Protein AF-0000000079817538 (afdb_homodimer)

Sequence (262 aa):
MPRSLVIDDSRAMRSLLSRLLTGLGFDTTGAEHGRAGLDVLESDGPFDVALVDWNMPVMDGLTFIRTVRSDRRWDRVKLLVVTSEASPRNVYEAMKAGADEYAIKPVTADAVASKMSLMGVPLPAVSGADAMPRSLVIDDSRAMRSLLSRLLTGLGFDTTGAEHGRAGLDVLESDGPFDVALVDWNMPVMDGLTFIRTVRSDRRWDRVKLLVVTSEASPRNVYEAMKAGADEYAIKPVTADAVASKMSLMGVPLPAVSGADA

InterPro domains:
  IPR001789 Signal transduction response regulator, receiver domain [PF00072] (5-113)
  IPR001789 Signal transduction response regulator, receiver domain [PS50110] (3-120)
  IPR001789 Signal transduction response regulator, receiver domain [SM00448] (2-116)
  IPR011006 CheY-like superfamily [SSF52172] (2-116)
  IPR052048 Signal Transduction Response Regulator [PTHR43228] (4-124)

Nearest PDB structures (foldseek):
  3rvj-assembly1_A  TM=9.613E-01  e=2.232E-12  Escherichia coli K-12
  2fmk-assembly1_A  TM=9.622E-01  e=2.381E-12  S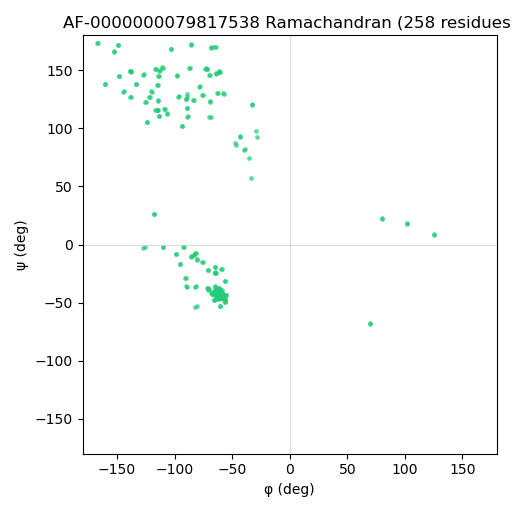almonella enterica subsp. enterica serovar Typhimurium str. LT2
  3olw-assembly2_B  TM=9.595E-01  e=3.511E-12  Escherichia coli K-12
  3luf-assembly1_A  TM=9.288E-01  e=9.408E-09  Aeromonas salmonicida subsp. salmonicida A449
  3mf4-assembly1_A  TM=8.965E-01  e=1.387E-08  Aeromonas salmonicida subsp. salmonicida A449

Radius of gyration: 21.78 Å; Cα contacts (8 Å, |Δi|>4): 499; chains: 2; bounding box: 45×69×47 Å

pLDDT: mean 94.6, std 12.36, range [28.0, 98.94]

Solvent-accessible surface area (backbone atoms only — not comparable to full-atom values): 14078 Å² total; per-residue (Å²): 120,56,32,32,35,35,28,30,57,44,66,69,56,38,50,52,52,41,52,48,39,41,74,48,47,32,49,68,45,78,21,54,20,28,57,51,36,51,50,43,49,71,75,61,49,85,47,53,32,34,40,31,27,47,83,32,63,104,28,27,27,61,60,36,43,40,56,44,67,70,34,77,91,44,69,73,42,40,35,34,38,46,26,72,72,74,50,54,66,54,48,30,52,40,46,74,44,60,39,67,45,68,44,56,58,83,77,51,62,65,58,52,50,52,49,33,53,74,67,66,46,83,66,53,76,72,73,71,73,84,120,120,54,30,32,35,36,28,30,60,44,65,68,56,38,52,51,53,40,52,46,39,42,74,47,47,32,49,69,46,78,22,55,18,26,58,50,38,51,50,44,48,72,74,63,48,84,47,54,31,33,41,31,25,47,83,32,64,103,27,27,25,62,58,37,43,39,52,44,67,70,34,77,92,45,69,74,43,41,35,33,37,47,26,73,73,74,50,55,66,55,47,30,52,40,47,72,44,60,39,69,44,67,45,55,57,83,76,50,63,68,59,50,51,50,49,33,53,74,68,66,46,84,65,54,78,71,72,73,75,84,124

Foldseek 3Di:
DAEEEEEALDPVVQVVVCVLVVLLPYHYDYHNHLVRVVVCCVPPDDHQEYEAEADGPPHGRLRSLLVLVVDPVHVRYAYEYEYQDDDVVVVVSNVVSPHQYYHHPPDDSVRVVVSCVSSVNDGPPPPPPDD/DAEEEEEALDPVVQVVVCVLVVLLPYHYDYHNHLVRVVVCCVPPDDHQEYEAEADGPPHGRLRSLLVLVVDPVHVRYAYEYEYQDDDVVVVVSNVVSPHQYYHHPPDDSVRVVVSCVSSVNDGPPPPPPDD

Structure (mmCIF, N/CA/C/O backbone):
data_AF-0000000079817538-model_v1
#
loop_
_entity.id
_entity.type
_entity.pdbx_description
1 polymer 'Chemotaxis regulator-transmits chemoreceptor signals to flagelllar motor components CheY'
#
loop_
_atom_site.group_PDB
_atom_site.id
_atom_site.type_symbol
_atom_site.label_atom_id
_atom_site.label_alt_id
_atom_site.label_comp_id
_atom_site.label_asym_id
_atom_site.label_entity_id
_atom_site.label_seq_id
_atom_site.pdbx_PDB_ins_code
_atom_site.Cartn_x
_atom_site.Cartn_y
_atom_site.Cartn_z
_atom_site.occupancy
_atom_site.B_iso_or_equiv
_atom_site.auth_seq_id
_atom_site.auth_comp_id
_atom_site.auth_asym_id
_atom_site.auth_atom_id
_atom_site.pdbx_PDB_model_num
ATOM 1 N N . MET A 1 1 ? 3.949 -31.562 -4.973 1 87.5 1 MET A N 1
ATOM 2 C CA . MET A 1 1 ? 4.656 -30.281 -5.008 1 87.5 1 MET A CA 1
ATOM 3 C C . MET A 1 1 ? 3.68 -29.125 -5.168 1 87.5 1 MET A C 1
ATOM 5 O O . MET A 1 1 ? 2.711 -29.219 -5.922 1 87.5 1 MET A O 1
ATOM 9 N N . PRO A 1 2 ? 3.793 -28.141 -4.43 1 95.75 2 PRO A N 1
ATOM 10 C CA . PRO A 1 2 ? 2.869 -27.031 -4.613 1 95.75 2 PRO A CA 1
ATOM 11 C C . PRO A 1 2 ? 2.977 -26.406 -6.004 1 95.75 2 PRO A C 1
ATOM 13 O O . PRO A 1 2 ? 4.047 -26.422 -6.613 1 95.75 2 PRO A O 1
ATOM 16 N N . ARG A 1 3 ? 1.916 -25.891 -6.508 1 97.94 3 ARG A N 1
ATOM 17 C CA . ARG A 1 3 ? 1.849 -25.391 -7.875 1 97.94 3 ARG A CA 1
ATOM 18 C C . ARG A 1 3 ? 1.617 -23.875 -7.887 1 97.94 3 ARG A C 1
ATOM 20 O O . ARG A 1 3 ? 0.816 -23.359 -7.102 1 97.94 3 ARG A O 1
ATOM 27 N N . SER A 1 4 ? 2.379 -23.234 -8.797 1 98.56 4 SER A N 1
ATOM 28 C CA . SER A 1 4 ? 2.248 -21.797 -8.93 1 98.56 4 SER A CA 1
ATOM 29 C C . SER A 1 4 ? 1.979 -21.391 -10.375 1 98.56 4 SER A C 1
ATOM 31 O O . SER A 1 4 ? 2.393 -22.078 -11.305 1 98.56 4 SER A O 1
ATOM 33 N N . LEU A 1 5 ? 1.237 -20.375 -10.469 1 98.81 5 LEU A N 1
ATOM 34 C CA . LEU A 1 5 ? 0.961 -19.734 -11.75 1 98.81 5 LEU A CA 1
ATOM 35 C C . LEU A 1 5 ? 1.554 -18.328 -11.789 1 98.81 5 LEU A C 1
ATOM 37 O O . LEU A 1 5 ? 1.33 -17.531 -10.875 1 98.81 5 LEU A O 1
ATOM 41 N N . VAL A 1 6 ? 2.391 -18.094 -12.789 1 98.94 6 VAL A N 1
ATOM 42 C CA . VAL A 1 6 ? 2.979 -16.766 -12.961 1 98.94 6 VAL A CA 1
ATOM 43 C C . VAL A 1 6 ? 2.369 -16.078 -14.18 1 98.94 6 VAL A C 1
ATOM 45 O O . VAL A 1 6 ? 2.521 -16.562 -15.305 1 98.94 6 VAL A O 1
ATOM 48 N N . ILE A 1 7 ? 1.683 -14.969 -13.922 1 98.94 7 ILE A N 1
ATOM 49 C CA . ILE A 1 7 ? 0.994 -14.25 -14.984 1 98.94 7 ILE A CA 1
ATOM 50 C C . ILE A 1 7 ? 1.647 -12.883 -15.188 1 98.94 7 ILE A C 1
ATOM 52 O O . ILE A 1 7 ? 1.541 -12 -14.328 1 98.94 7 ILE A O 1
ATOM 56 N N . ASP A 1 8 ? 2.305 -12.719 -16.297 1 98.88 8 ASP A N 1
ATOM 57 C CA . ASP A 1 8 ? 3.072 -11.516 -16.625 1 98.88 8 ASP A CA 1
ATOM 58 C C . ASP A 1 8 ? 3.318 -11.414 -18.125 1 98.88 8 ASP A C 1
ATOM 60 O O . ASP A 1 8 ? 3.625 -12.406 -18.781 1 98.88 8 ASP A O 1
ATOM 64 N N . ASP A 1 9 ? 3.18 -10.188 -18.672 1 98.75 9 ASP A N 1
ATOM 65 C CA . ASP A 1 9 ? 3.322 -10.062 -20.125 1 98.75 9 ASP A CA 1
ATOM 66 C C . ASP A 1 9 ? 4.793 -10.031 -20.531 1 98.75 9 ASP A C 1
ATOM 68 O O . ASP A 1 9 ? 5.121 -10.18 -21.703 1 98.75 9 ASP A O 1
ATOM 72 N N . SER A 1 10 ? 5.691 -9.852 -19.562 1 98.56 10 SER A N 1
ATOM 73 C CA . SER A 1 10 ? 7.129 -9.883 -19.812 1 98.56 10 SER A CA 1
ATOM 74 C C . SER A 1 10 ? 7.672 -11.305 -19.672 1 98.56 10 SER A C 1
ATOM 76 O O . SER A 1 10 ? 7.648 -11.891 -18.594 1 98.56 10 SER A O 1
ATOM 78 N N . ARG A 1 11 ? 8.203 -11.82 -20.797 1 98.44 11 ARG A N 1
ATOM 79 C CA . ARG A 1 11 ? 8.812 -13.141 -20.75 1 98.44 11 ARG A CA 1
ATOM 80 C C . ARG A 1 11 ? 9.953 -13.195 -19.734 1 98.44 11 ARG A C 1
ATOM 82 O O . ARG A 1 11 ? 10.109 -14.188 -19.031 1 98.44 11 ARG A O 1
ATOM 89 N N . ALA A 1 12 ? 10.742 -12.156 -19.734 1 98.31 12 ALA A N 1
ATOM 90 C CA . ALA A 1 12 ? 11.867 -12.078 -18.812 1 98.31 12 ALA A CA 1
ATOM 91 C C . ALA A 1 12 ? 11.383 -12.164 -17.359 1 98.31 12 ALA A C 1
ATOM 93 O O . ALA A 1 12 ? 11.984 -12.859 -16.531 1 98.31 12 ALA A O 1
ATOM 94 N N . MET A 1 13 ? 10.297 -11.438 -17.062 1 98.19 13 MET A N 1
ATOM 95 C CA . MET A 1 13 ? 9.766 -11.445 -15.711 1 98.19 13 MET A CA 1
ATOM 96 C C . MET A 1 13 ? 9.188 -12.82 -15.359 1 98.19 13 MET A C 1
ATOM 98 O O . MET A 1 13 ? 9.391 -13.312 -14.25 1 98.19 13 MET A O 1
ATOM 102 N N . ARG A 1 14 ? 8.477 -13.461 -16.312 1 98.69 14 ARG A N 1
ATOM 103 C CA . ARG A 1 14 ? 7.969 -14.805 -16.062 1 98.69 14 ARG A CA 1
ATOM 104 C C . ARG A 1 14 ? 9.109 -15.773 -15.773 1 98.69 14 ARG A C 1
ATOM 106 O O . ARG A 1 14 ? 9.008 -16.594 -14.859 1 98.69 14 ARG A O 1
ATOM 113 N N . SER A 1 15 ? 10.141 -15.672 -16.516 1 98.56 15 SER A N 1
ATOM 114 C CA . SER A 1 15 ? 11.289 -16.547 -16.328 1 98.56 15 SER A CA 1
ATOM 115 C C . SER A 1 15 ? 11.922 -16.328 -14.953 1 98.56 15 SER A C 1
ATOM 117 O O . SER A 1 15 ? 12.234 -17.297 -14.242 1 98.56 15 SER A O 1
ATOM 119 N N . LEU A 1 16 ? 12.117 -15.117 -14.578 1 98.06 16 LEU A N 1
ATOM 120 C CA . LEU A 1 16 ? 12.719 -14.766 -13.289 1 98.06 16 LEU A CA 1
ATOM 121 C C . LEU A 1 16 ? 11.867 -15.297 -12.141 1 98.06 16 LEU A C 1
ATOM 123 O O . LEU A 1 16 ? 12.383 -15.961 -11.234 1 98.06 16 LEU A O 1
ATOM 127 N N . LEU A 1 17 ? 10.609 -14.992 -12.141 1 98.5 17 LEU A N 1
ATOM 128 C CA . LEU A 1 17 ? 9.719 -15.398 -11.062 1 98.5 17 LEU A CA 1
ATOM 129 C C . LEU A 1 17 ? 9.602 -16.922 -11 1 98.5 17 LEU A C 1
ATOM 131 O O . LEU A 1 17 ? 9.516 -17.5 -9.914 1 98.5 17 LEU A O 1
ATOM 135 N N . SER A 1 18 ? 9.562 -17.531 -12.188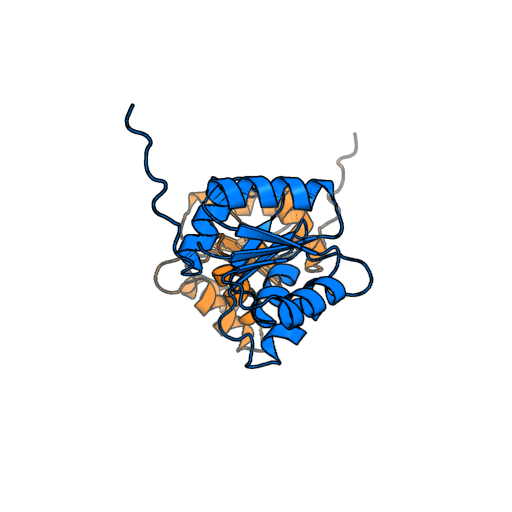 1 98.31 18 SER A N 1
ATOM 136 C CA . SER A 1 18 ? 9.508 -19 -12.234 1 98.31 18 SER A CA 1
ATOM 137 C C . SER A 1 18 ? 10.742 -19.609 -11.57 1 98.31 18 SER A C 1
ATOM 139 O O . SER A 1 18 ? 10.625 -20.578 -10.82 1 98.31 18 SER A O 1
ATOM 141 N N . ARG A 1 19 ? 11.867 -19.062 -11.914 1 97.56 19 ARG A N 1
ATOM 142 C CA . ARG A 1 19 ? 13.102 -19.562 -11.305 1 97.56 19 ARG A CA 1
ATOM 143 C C . ARG A 1 19 ? 13.062 -19.406 -9.789 1 97.56 19 ARG A C 1
ATOM 145 O O . ARG A 1 19 ? 13.445 -20.328 -9.055 1 97.56 19 ARG A O 1
ATOM 152 N N . LEU A 1 20 ? 12.641 -18.234 -9.305 1 96.81 20 LEU A N 1
ATOM 153 C CA . LEU A 1 20 ? 12.516 -17.984 -7.875 1 96.81 20 LEU A CA 1
ATOM 154 C C . LEU A 1 20 ? 11.594 -19.016 -7.219 1 96.81 20 LEU A C 1
ATOM 156 O O . LEU A 1 20 ? 11.945 -19.594 -6.191 1 96.81 20 LEU A O 1
ATOM 160 N N . LEU A 1 21 ? 10.461 -19.25 -7.855 1 97.56 21 LEU A N 1
ATOM 161 C CA . LEU A 1 21 ? 9.453 -20.125 -7.285 1 97.56 21 LEU A CA 1
ATOM 162 C C . LEU A 1 21 ? 9.914 -21.578 -7.336 1 97.56 21 LEU A C 1
ATOM 164 O O . LEU A 1 21 ? 9.648 -22.359 -6.41 1 97.56 21 LEU A O 1
ATOM 168 N N . THR A 1 22 ? 10.586 -21.953 -8.406 1 96.81 22 THR A N 1
ATOM 169 C CA . THR A 1 22 ? 11.148 -23.297 -8.492 1 96.81 22 THR A CA 1
ATOM 170 C C . THR A 1 22 ? 12.156 -23.531 -7.371 1 96.81 22 THR A C 1
ATOM 172 O O . THR A 1 22 ? 12.18 -24.609 -6.773 1 96.81 22 THR A O 1
ATOM 175 N N . GLY A 1 23 ? 12.914 -22.516 -7.078 1 95.19 23 GLY A N 1
ATOM 176 C CA . GLY A 1 23 ? 13.852 -22.594 -5.973 1 95.19 23 GLY A CA 1
ATOM 177 C C . GLY A 1 23 ? 13.18 -22.75 -4.625 1 95.19 23 GLY A C 1
ATOM 178 O O . GLY A 1 23 ? 13.789 -23.266 -3.68 1 95.19 23 GLY A O 1
ATOM 179 N N . LEU A 1 24 ? 11.977 -22.328 -4.551 1 95.06 24 LEU A N 1
ATOM 180 C CA . LEU A 1 24 ? 11.203 -22.438 -3.316 1 95.06 24 LEU A CA 1
ATOM 181 C C . LEU A 1 24 ? 10.406 -23.734 -3.279 1 95.06 24 LEU A C 1
ATOM 183 O O . LEU A 1 24 ? 9.641 -23.969 -2.34 1 95.06 24 LEU A O 1
ATOM 187 N N . GLY A 1 25 ? 10.492 -24.516 -4.348 1 95.62 25 GLY A N 1
ATOM 188 C CA . GLY A 1 2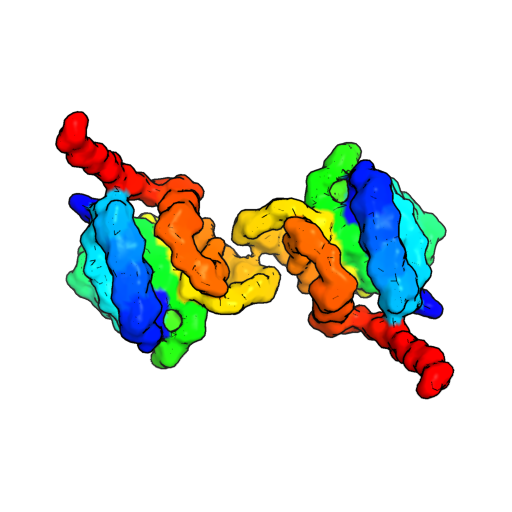5 ? 9.906 -25.844 -4.344 1 95.62 25 GLY A CA 1
ATOM 189 C C . GLY A 1 25 ? 8.586 -25.906 -5.086 1 95.62 25 GLY A C 1
ATOM 190 O O . GLY A 1 25 ? 7.84 -26.875 -4.949 1 95.62 25 GLY A O 1
ATOM 191 N N . PHE A 1 26 ? 8.273 -24.938 -5.934 1 97.06 26 PHE A N 1
ATOM 192 C CA . PHE A 1 26 ? 7.012 -24.938 -6.664 1 97.06 26 PHE A CA 1
ATOM 193 C C . PHE A 1 26 ? 7.199 -25.484 -8.07 1 97.06 26 PHE A C 1
ATOM 195 O O . PHE A 1 26 ? 8.25 -25.297 -8.68 1 97.06 26 PHE A O 1
ATOM 202 N N . ASP A 1 27 ? 6.18 -26.172 -8.539 1 97.62 27 ASP A N 1
ATOM 203 C CA . ASP A 1 27 ? 6 -26.375 -9.969 1 97.62 27 ASP A CA 1
ATOM 204 C C . ASP A 1 27 ? 5.281 -25.188 -10.602 1 97.62 27 ASP A C 1
ATOM 206 O O . ASP A 1 27 ? 4.16 -24.844 -10.219 1 97.62 27 ASP A O 1
ATOM 210 N N . THR A 1 28 ? 5.91 -24.578 -11.648 1 98.25 28 THR A N 1
ATOM 211 C CA . THR A 1 28 ? 5.438 -23.266 -12.07 1 98.25 28 THR A CA 1
ATOM 212 C C . THR A 1 28 ? 4.984 -23.297 -13.531 1 98.25 28 THR A C 1
ATOM 214 O O . THR A 1 28 ? 5.656 -23.891 -14.383 1 98.25 28 THR A O 1
ATOM 217 N N . THR A 1 29 ? 3.834 -22.75 -13.766 1 98.75 29 THR A N 1
ATOM 218 C CA . THR A 1 29 ? 3.299 -22.516 -15.102 1 98.75 29 THR A CA 1
ATOM 219 C C . THR A 1 29 ? 3.18 -21.031 -15.391 1 98.75 29 THR A C 1
ATOM 221 O O . THR A 1 29 ? 2.918 -20.234 -14.477 1 98.75 29 THR A O 1
ATOM 224 N N . GLY A 1 30 ? 3.41 -20.656 -16.641 1 98.75 30 GLY A N 1
ATOM 225 C CA . GLY A 1 30 ? 3.346 -19.25 -17.016 1 98.75 30 GLY A CA 1
ATOM 226 C C . GLY A 1 30 ? 2.156 -18.922 -17.891 1 98.75 30 GLY A C 1
ATOM 227 O O . GLY A 1 30 ? 1.646 -19.781 -18.609 1 98.75 30 GLY A O 1
ATOM 228 N N . ALA A 1 31 ? 1.712 -17.672 -17.781 1 98.88 31 ALA A N 1
ATOM 229 C CA . ALA A 1 31 ? 0.72 -17.078 -18.672 1 98.88 31 ALA A CA 1
ATOM 230 C C . ALA A 1 31 ? 1.095 -15.641 -19.031 1 98.88 31 ALA A C 1
ATOM 232 O O . ALA A 1 31 ? 1.621 -14.898 -18.188 1 98.88 31 ALA A O 1
ATOM 233 N N . GLU A 1 32 ? 0.715 -15.211 -20.203 1 98.69 32 GLU A N 1
ATOM 234 C CA . GLU A 1 32 ? 1.274 -13.961 -20.719 1 98.69 32 GLU A CA 1
ATOM 235 C C . GLU A 1 32 ? 0.32 -12.797 -20.5 1 98.69 32 GLU A C 1
ATOM 237 O O . GLU A 1 32 ? 0.647 -11.648 -20.812 1 98.69 32 GLU A O 1
ATOM 242 N N . HIS A 1 33 ? -0.815 -13.031 -20.078 1 98.81 33 HIS A N 1
ATOM 243 C CA . HIS A 1 33 ? -1.808 -12.023 -19.703 1 98.81 33 HIS A CA 1
ATOM 244 C C . HIS A 1 33 ? -2.963 -12.648 -18.938 1 98.81 33 HIS A C 1
ATOM 246 O O . HIS A 1 33 ? -3.039 -13.875 -18.797 1 98.81 33 HIS A O 1
ATOM 252 N N . GLY A 1 34 ? -3.883 -11.836 -18.406 1 98.88 34 GLY A N 1
ATOM 253 C CA . GLY A 1 34 ? -4.945 -12.289 -17.516 1 98.88 34 GLY A CA 1
ATOM 254 C C . GLY A 1 34 ? -5.824 -13.352 -18.141 1 98.88 34 GLY A C 1
ATOM 255 O O . GLY A 1 34 ? -6.18 -14.336 -17.484 1 98.88 34 GLY A O 1
ATOM 256 N N . ARG A 1 35 ? -6.199 -13.141 -19.406 1 98.88 35 ARG A N 1
ATOM 257 C CA . ARG A 1 35 ? -7.059 -14.102 -20.078 1 98.88 35 ARG A CA 1
ATOM 258 C C . ARG A 1 35 ? -6.375 -15.461 -20.188 1 98.88 35 ARG A C 1
ATOM 260 O O . ARG A 1 35 ? -6.992 -16.5 -19.938 1 98.88 35 ARG A O 1
ATOM 267 N N . ALA A 1 36 ? -5.113 -15.445 -20.594 1 98.88 36 ALA A N 1
ATOM 268 C CA . ALA A 1 36 ? -4.355 -16.688 -20.641 1 98.88 36 ALA A CA 1
ATOM 269 C C . ALA A 1 36 ? -4.277 -17.344 -19.281 1 98.88 36 ALA A C 1
ATOM 271 O O . ALA A 1 36 ? -4.348 -18.578 -19.156 1 98.88 36 ALA A O 1
ATOM 272 N N . GLY A 1 37 ? -4.102 -16.484 -18.25 1 98.88 37 GLY A N 1
ATOM 273 C CA . GLY A 1 37 ? -4.109 -17 -16.906 1 98.88 37 GLY A CA 1
ATOM 274 C C . GLY A 1 37 ? -5.391 -17.719 -16.547 1 98.88 37 GLY A C 1
ATOM 275 O O . GLY A 1 37 ? -5.355 -18.797 -15.93 1 98.88 37 GLY A O 1
ATOM 276 N N . LEU A 1 38 ? -6.504 -17.141 -16.938 1 98.69 38 LEU A N 1
ATOM 277 C CA . LEU A 1 38 ? -7.793 -17.781 -16.672 1 98.69 38 LEU A CA 1
ATOM 278 C C . LEU A 1 38 ? -7.91 -19.094 -17.422 1 98.69 38 LEU A C 1
ATOM 280 O O . LEU A 1 38 ? -8.422 -20.078 -16.875 1 98.69 38 LEU A O 1
ATOM 284 N N . ASP A 1 39 ? -7.453 -19.078 -18.641 1 98.69 39 ASP A N 1
ATOM 285 C CA . ASP A 1 39 ? -7.477 -20.312 -19.422 1 98.69 39 ASP A CA 1
ATOM 286 C C . ASP A 1 39 ? -6.68 -21.422 -18.75 1 98.69 39 ASP A C 1
ATOM 288 O O . ASP A 1 39 ? -7.121 -22.562 -18.703 1 98.69 39 ASP A O 1
ATOM 292 N N . VAL A 1 40 ? -5.566 -21.047 -18.234 1 98.62 40 VAL A N 1
ATOM 293 C CA . VAL A 1 40 ? -4.695 -22.016 -17.562 1 98.62 40 VAL A CA 1
ATOM 294 C C . VAL A 1 40 ? -5.363 -22.516 -16.281 1 98.62 40 VAL A C 1
ATOM 296 O O . VAL A 1 40 ? -5.309 -23.719 -15.984 1 98.62 40 VAL A O 1
ATOM 299 N N . LEU A 1 41 ? -5.969 -21.594 -15.523 1 98.06 41 LEU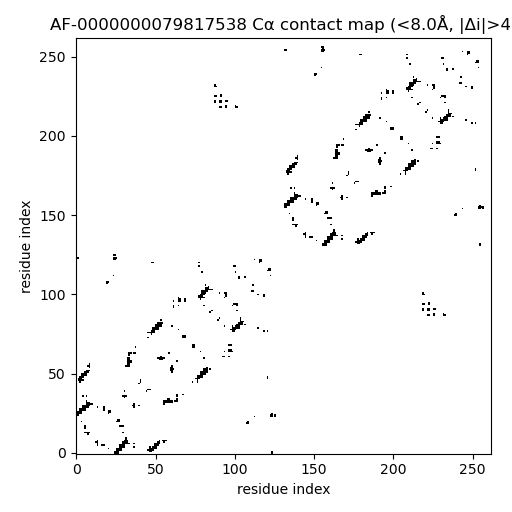 A N 1
ATOM 300 C CA . LEU A 1 41 ? -6.695 -22 -14.328 1 98.06 41 LEU A CA 1
ATOM 301 C C . LEU A 1 41 ? -7.754 -23.047 -14.664 1 98.06 41 LEU A C 1
ATOM 303 O O . LEU A 1 41 ? -7.895 -24.047 -13.953 1 98.06 41 LEU A O 1
ATOM 307 N N . GLU A 1 42 ? -8.406 -22.766 -15.719 1 97.12 42 GLU A N 1
ATOM 308 C CA . GLU A 1 42 ? -9.508 -23.641 -16.125 1 97.12 42 GLU A CA 1
ATOM 309 C C . GLU A 1 42 ? -8.992 -24.984 -16.625 1 97.12 42 GLU A C 1
ATOM 311 O O . GLU A 1 42 ? -9.57 -26.031 -16.297 1 97.12 42 GLU A O 1
ATOM 316 N N . SER A 1 43 ? -7.918 -25 -17.328 1 97.5 43 SER A N 1
ATOM 317 C CA . SER A 1 43 ? -7.465 -26.219 -18 1 97.5 43 SER A CA 1
ATOM 318 C C . SER A 1 43 ? -6.523 -27.016 -17.109 1 97.5 43 SER A C 1
ATOM 320 O O . SER A 1 43 ? -6.492 -28.25 -17.188 1 97.5 43 SER A O 1
ATOM 322 N N . ASP A 1 44 ? -5.801 -26.328 -16.219 1 95.44 44 ASP A N 1
ATOM 323 C CA . ASP A 1 44 ? -4.676 -27 -15.57 1 95.44 44 ASP A CA 1
ATOM 324 C C . ASP A 1 44 ? -4.785 -26.875 -14.047 1 95.44 44 ASP A C 1
ATOM 326 O O . ASP A 1 44 ? -3.969 -27.453 -13.32 1 95.44 44 ASP A O 1
ATOM 330 N N . GLY A 1 45 ? -5.742 -26.203 -13.516 1 91.56 45 GLY A N 1
ATOM 331 C CA . GLY A 1 45 ? -5.832 -26.047 -12.078 1 91.56 45 GLY A CA 1
ATOM 332 C C . GLY A 1 45 ? -6.066 -27.359 -11.344 1 91.56 45 GLY A C 1
ATOM 333 O O . GLY A 1 45 ? -6.246 -28.406 -11.977 1 91.56 45 GLY A O 1
ATOM 334 N N . PRO A 1 46 ? -5.961 -27.312 -10.086 1 95.25 46 PRO A N 1
ATOM 335 C CA . PRO A 1 46 ? -5.859 -26.172 -9.164 1 95.25 46 PRO A CA 1
ATOM 336 C C . PRO A 1 46 ? -4.426 -25.703 -8.969 1 95.25 46 PRO A C 1
ATOM 338 O O . PRO A 1 46 ? -3.48 -26.453 -9.211 1 95.25 46 PRO A O 1
ATOM 341 N N . PHE A 1 47 ? -4.215 -24.469 -8.672 1 98.19 47 PHE A N 1
ATOM 342 C CA . PHE A 1 47 ? -2.955 -23.875 -8.242 1 98.19 47 PHE A CA 1
ATOM 343 C C . PHE A 1 47 ? -3.041 -23.406 -6.789 1 98.19 47 PHE A C 1
ATOM 345 O O . PHE A 1 47 ? -4.113 -23.047 -6.316 1 98.19 47 PHE A O 1
ATOM 352 N N . ASP A 1 48 ? -1.882 -23.438 -6.117 1 98.12 48 ASP A N 1
ATOM 353 C CA . ASP A 1 48 ? -1.827 -22.969 -4.738 1 98.12 48 ASP A CA 1
ATOM 354 C C . ASP A 1 48 ? -1.695 -21.438 -4.688 1 98.12 48 ASP A C 1
ATOM 356 O O . ASP A 1 48 ? -2.232 -20.797 -3.785 1 98.12 48 ASP A O 1
ATOM 360 N N . VAL A 1 49 ? -0.957 -20.953 -5.641 1 98.69 49 VAL A N 1
ATOM 361 C CA . VAL A 1 49 ? -0.715 -19.516 -5.652 1 98.69 49 VAL A CA 1
ATOM 362 C C . VAL A 1 49 ? -0.565 -19.031 -7.094 1 98.69 49 VAL A C 1
ATOM 364 O O . VAL A 1 49 ? -0.065 -19.766 -7.953 1 98.69 49 VAL A O 1
ATOM 367 N N . ALA A 1 50 ? -1.039 -17.844 -7.336 1 98.88 50 ALA A N 1
ATOM 368 C CA . ALA A 1 50 ? -0.76 -17.141 -8.586 1 98.88 50 ALA A CA 1
ATOM 369 C C . ALA A 1 50 ? -0.081 -15.805 -8.32 1 98.88 50 ALA A C 1
ATOM 371 O O . ALA A 1 50 ? -0.527 -15.031 -7.465 1 98.88 50 ALA A O 1
ATOM 372 N N . LEU A 1 51 ? 1.045 -15.578 -8.961 1 98.94 51 LEU A N 1
ATOM 373 C CA . LEU A 1 51 ? 1.658 -14.258 -9.023 1 98.94 51 LEU A CA 1
ATOM 374 C C . LEU A 1 51 ? 1.164 -13.484 -10.242 1 98.94 51 LEU A C 1
ATOM 376 O O . LEU A 1 51 ? 1.265 -13.969 -11.367 1 98.94 51 LEU A O 1
ATOM 380 N N . VAL A 1 52 ? 0.642 -12.312 -9.977 1 98.94 52 VAL A N 1
ATOM 381 C CA . VAL A 1 52 ? -0.107 -11.633 -11.023 1 98.94 52 VAL A CA 1
ATOM 382 C C . VAL A 1 52 ? 0.469 -10.234 -11.25 1 98.94 52 VAL A C 1
ATOM 384 O O . VAL A 1 52 ? 0.518 -9.422 -10.32 1 98.94 52 VAL A O 1
ATOM 387 N N . ASP A 1 53 ? 0.89 -9.922 -12.445 1 98.88 53 ASP A N 1
ATOM 388 C CA . ASP A 1 53 ? 1.247 -8.562 -12.828 1 98.88 53 ASP A CA 1
ATOM 389 C C . ASP A 1 53 ? 0.003 -7.688 -12.977 1 98.88 53 ASP A C 1
ATOM 391 O O . ASP A 1 53 ? -1.065 -8.18 -13.344 1 98.88 53 ASP A O 1
ATOM 395 N N . TRP A 1 54 ? 0.156 -6.465 -12.758 1 98.75 54 TRP A N 1
ATOM 396 C CA . TRP A 1 54 ? -0.944 -5.512 -12.836 1 98.75 54 TRP A CA 1
ATOM 397 C C . TRP A 1 54 ? -1.203 -5.094 -14.281 1 98.75 54 TRP A C 1
ATOM 399 O O . TRP A 1 54 ? -2.338 -5.16 -14.758 1 98.75 54 TRP A O 1
ATOM 409 N N . ASN A 1 55 ? -0.15 -4.652 -14.898 1 98.38 55 ASN A N 1
ATOM 410 C CA . ASN A 1 55 ? -0.248 -4.094 -16.25 1 98.38 55 ASN A CA 1
ATOM 411 C C . ASN A 1 55 ? 0.024 -5.152 -17.312 1 98.38 55 ASN A C 1
ATOM 413 O O . ASN A 1 55 ? 1.179 -5.492 -17.578 1 98.38 55 ASN A O 1
ATOM 417 N N . MET A 1 56 ? -0.999 -5.645 -17.906 1 98.75 56 MET A N 1
ATOM 418 C CA . MET A 1 56 ? -0.902 -6.621 -19 1 98.75 56 MET A CA 1
ATOM 419 C C . MET A 1 56 ? -1.885 -6.293 -20.109 1 98.75 56 MET A C 1
ATOM 421 O O . MET A 1 56 ? -2.955 -5.738 -19.859 1 98.75 56 MET A O 1
ATOM 425 N N . PRO A 1 57 ? -1.51 -6.621 -21.359 1 98.5 57 PRO A N 1
ATOM 426 C CA . PRO A 1 57 ? -2.48 -6.488 -22.438 1 98.5 57 PRO A CA 1
ATOM 427 C C . PRO A 1 57 ? -3.623 -7.496 -22.344 1 98.5 57 PRO A C 1
ATOM 429 O O . PRO A 1 57 ? -3.611 -8.359 -21.469 1 98.5 57 PRO A O 1
ATOM 432 N N . VAL A 1 58 ? -4.711 -7.336 -23.172 1 98.62 58 VAL A N 1
ATOM 433 C CA . VAL A 1 58 ? -5.848 -8.242 -23.281 1 98.62 58 VAL A CA 1
ATOM 434 C C . VAL A 1 58 ? -6.688 -8.195 -22.016 1 98.62 58 VAL A C 1
ATOM 436 O O . VAL A 1 58 ? -7.824 -7.711 -22.031 1 98.62 58 VAL A O 1
ATOM 439 N N . MET A 1 59 ? -6.137 -8.672 -20.891 1 98.69 59 MET A N 1
ATOM 440 C CA . MET A 1 59 ? -6.75 -8.578 -19.562 1 98.69 59 MET A CA 1
ATOM 441 C C . MET A 1 59 ? -5.715 -8.234 -18.5 1 98.69 59 MET A C 1
ATOM 443 O O . MET A 1 59 ? -4.711 -8.93 -18.359 1 98.69 59 MET A O 1
ATOM 447 N N . ASP A 1 60 ? -5.961 -7.203 -17.734 1 98.75 60 ASP A N 1
ATOM 448 C CA . ASP A 1 60 ? -5 -6.734 -16.734 1 98.75 60 ASP A CA 1
ATOM 449 C C . ASP A 1 60 ? -5.156 -7.496 -15.422 1 98.75 60 ASP A C 1
ATOM 451 O O . ASP A 1 60 ? -6.059 -8.328 -15.281 1 98.75 60 ASP A O 1
ATOM 455 N N . GLY A 1 61 ? -4.227 -7.246 -14.555 1 98.81 61 GLY A N 1
ATOM 456 C CA . GLY A 1 61 ? -4.18 -7.996 -13.305 1 98.81 61 GLY A CA 1
ATOM 457 C C . GLY A 1 61 ? -5.41 -7.789 -12.438 1 98.81 61 GLY A C 1
ATOM 458 O O . GLY A 1 61 ? -5.91 -8.734 -11.828 1 98.81 61 GLY A O 1
ATOM 459 N N . LEU A 1 62 ? -5.902 -6.562 -12.352 1 98.81 62 LEU A N 1
ATOM 460 C CA . LEU A 1 62 ? -7.059 -6.27 -11.508 1 98.81 62 LEU A CA 1
ATOM 461 C C . LEU A 1 62 ? -8.297 -7.012 -12.008 1 98.81 62 LEU A C 1
ATOM 463 O O . LEU A 1 62 ? -9.023 -7.609 -11.211 1 98.81 62 LEU A O 1
ATOM 467 N N . THR A 1 63 ? -8.531 -6.949 -13.281 1 98.81 63 THR A N 1
ATOM 468 C CA . THR A 1 63 ? -9.648 -7.672 -13.875 1 98.81 63 THR A CA 1
ATOM 469 C C . THR A 1 63 ? -9.508 -9.172 -13.641 1 98.81 63 THR A C 1
ATOM 471 O O . THR A 1 63 ? -10.492 -9.852 -13.336 1 98.81 63 THR A O 1
ATOM 474 N N . PHE A 1 64 ? -8.281 -9.672 -13.789 1 98.88 64 PHE A N 1
ATOM 475 C CA . PHE A 1 64 ? -8.023 -11.086 -13.523 1 98.88 64 PHE A CA 1
ATOM 476 C C . PHE A 1 64 ? -8.438 -11.453 -12.109 1 98.88 64 PHE A C 1
ATOM 478 O O . PHE A 1 64 ? -9.164 -12.422 -11.898 1 98.88 64 PHE A O 1
ATOM 485 N N . ILE A 1 65 ? -8.023 -10.688 -11.086 1 98.88 65 ILE A N 1
ATOM 486 C CA . ILE A 1 65 ? -8.289 -10.953 -9.68 1 98.88 65 ILE A CA 1
ATOM 487 C C . ILE A 1 65 ? -9.797 -10.945 -9.43 1 98.88 65 ILE A C 1
ATOM 489 O O . ILE A 1 65 ? -10.336 -11.867 -8.812 1 98.88 65 ILE A O 1
ATOM 493 N N . ARG A 1 66 ? -10.469 -9.953 -9.945 1 98.81 66 ARG A N 1
ATOM 494 C CA . ARG A 1 66 ? -11.914 -9.859 -9.766 1 98.81 66 ARG A CA 1
ATOM 495 C C . ARG A 1 66 ? -12.625 -11.07 -10.359 1 98.81 66 ARG A C 1
ATOM 497 O O . ARG A 1 66 ? -13.562 -11.602 -9.766 1 98.81 66 ARG A O 1
ATOM 504 N N . THR A 1 67 ? -12.164 -11.438 -11.531 1 98.75 67 THR A N 1
ATOM 505 C CA . THR A 1 67 ? -12.766 -12.578 -12.219 1 98.75 67 THR A CA 1
ATOM 506 C C . THR A 1 67 ? -12.562 -13.859 -11.406 1 98.75 67 THR A C 1
ATOM 508 O O . THR A 1 67 ? -13.516 -14.625 -11.203 1 98.75 67 THR A O 1
ATOM 511 N N . VAL A 1 68 ? -11.406 -14.078 -10.93 1 98.69 68 VAL A N 1
ATOM 512 C CA . VAL A 1 68 ? -11.094 -15.273 -10.148 1 98.69 68 VAL A CA 1
ATOM 513 C C . VAL A 1 68 ? -11.945 -15.297 -8.883 1 98.69 68 VAL A C 1
ATOM 515 O O . VAL A 1 68 ? -12.516 -16.328 -8.531 1 98.69 68 VAL A O 1
ATOM 518 N N . ARG A 1 69 ? -12.086 -14.148 -8.234 1 98.69 69 ARG A N 1
ATOM 519 C CA . ARG A 1 69 ? -12.797 -14.094 -6.957 1 98.69 69 ARG A CA 1
ATOM 520 C C . ARG A 1 69 ? -14.305 -14.18 -7.168 1 98.69 69 ARG A C 1
ATOM 522 O O . ARG A 1 69 ? -15.055 -14.43 -6.227 1 98.69 69 ARG A O 1
ATOM 529 N N . SER A 1 70 ? -14.688 -13.984 -8.352 1 98.25 70 SER A N 1
ATOM 530 C CA . SER A 1 70 ? -16.109 -14.102 -8.641 1 98.25 70 SER A CA 1
ATOM 531 C C . SER A 1 70 ? -16.516 -15.555 -8.867 1 98.25 70 SER A C 1
ATOM 533 O O . SER A 1 70 ? -17.703 -15.867 -8.977 1 98.25 70 SER A O 1
ATOM 535 N N . ASP A 1 71 ? -15.57 -16.422 -8.945 1 97.62 71 ASP A N 1
ATOM 536 C CA . ASP A 1 71 ? -15.805 -17.828 -9.203 1 97.62 71 ASP A CA 1
ATOM 537 C C . ASP A 1 71 ? -15.359 -18.688 -8.023 1 97.62 71 ASP A C 1
ATOM 539 O O . ASP A 1 71 ? -14.164 -18.828 -7.762 1 97.62 71 ASP A O 1
ATOM 543 N N . ARG A 1 72 ? -16.266 -19.375 -7.375 1 96.44 72 ARG A N 1
ATOM 544 C CA . ARG A 1 72 ? -16.016 -20.109 -6.145 1 96.44 72 ARG A CA 1
ATOM 545 C C . ARG A 1 72 ? -15.047 -21.266 -6.391 1 96.44 72 ARG A C 1
ATOM 547 O O . ARG A 1 72 ? -14.43 -21.781 -5.453 1 96.44 72 ARG A O 1
ATOM 554 N N . ARG A 1 73 ? -14.914 -21.672 -7.68 1 96.19 73 ARG A N 1
ATOM 555 C CA . ARG A 1 73 ? -14 -22.75 -8.023 1 96.19 73 ARG A CA 1
ATOM 556 C C . ARG A 1 73 ? -12.57 -22.406 -7.625 1 96.19 73 ARG A C 1
ATOM 558 O O . ARG A 1 73 ? -11.742 -23.297 -7.41 1 96.19 73 ARG A O 1
ATOM 565 N N . TRP A 1 74 ? -12.344 -21.094 -7.477 1 97.25 74 TRP A N 1
ATOM 566 C CA . TRP A 1 74 ? -10.961 -20.672 -7.297 1 97.25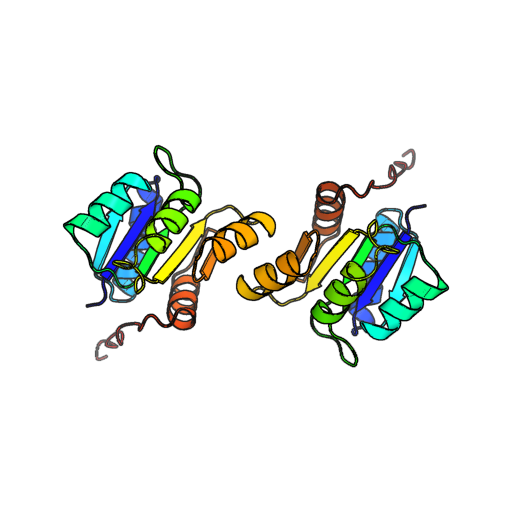 74 TRP A CA 1
ATOM 567 C C . TRP A 1 74 ? -10.766 -20 -5.938 1 97.25 74 TRP A C 1
ATOM 569 O O . TRP A 1 74 ? -9.812 -19.25 -5.742 1 97.25 74 TRP A O 1
ATOM 579 N N . ASP A 1 75 ? -11.539 -20.297 -4.977 1 96.12 75 ASP A N 1
ATOM 580 C CA . ASP A 1 75 ? -11.531 -19.656 -3.666 1 96.12 75 ASP A CA 1
ATOM 581 C C . ASP A 1 75 ? -10.219 -19.922 -2.932 1 96.12 75 ASP A C 1
ATOM 583 O O . ASP A 1 75 ? -9.766 -19.078 -2.145 1 96.12 75 ASP A O 1
ATOM 587 N N . ARG A 1 76 ? -9.633 -20.984 -3.316 1 96.19 76 ARG A N 1
ATOM 588 C CA . ARG A 1 76 ? -8.5 -21.422 -2.506 1 96.19 76 ARG A CA 1
ATOM 589 C C . ARG A 1 76 ? -7.188 -20.906 -3.086 1 96.19 76 ARG A C 1
ATOM 591 O O . ARG A 1 76 ? -6.152 -20.938 -2.42 1 96.19 76 ARG A O 1
ATOM 598 N N . VAL A 1 77 ? -7.195 -20.469 -4.324 1 98.31 77 VAL A N 1
ATOM 599 C CA . VAL A 1 77 ? -5.953 -19.984 -4.914 1 98.31 77 VAL A CA 1
ATOM 600 C C . VAL A 1 77 ? -5.547 -18.672 -4.262 1 98.31 77 VAL A C 1
ATOM 602 O O . VAL A 1 77 ? -6.336 -17.719 -4.223 1 98.31 77 VAL A O 1
ATOM 605 N N . LYS A 1 78 ? -4.332 -18.641 -3.707 1 98.81 78 LYS A N 1
ATOM 606 C CA . LYS A 1 78 ? -3.803 -17.391 -3.164 1 98.81 78 LYS A CA 1
ATOM 607 C C . LYS A 1 78 ? -3.279 -16.484 -4.273 1 98.81 78 LYS A C 1
ATOM 609 O O . LYS A 1 78 ? -2.648 -16.953 -5.223 1 98.81 78 LYS A O 1
ATOM 614 N N . LEU A 1 79 ? -3.594 -15.25 -4.203 1 98.94 79 LEU A N 1
ATOM 615 C CA . LEU A 1 79 ? -3.223 -14.297 -5.25 1 98.94 79 LEU A CA 1
ATOM 616 C C . LEU A 1 79 ? -2.234 -13.266 -4.719 1 98.94 79 LEU A C 1
ATOM 618 O O . LEU A 1 79 ? -2.559 -12.5 -3.809 1 98.94 79 LEU A O 1
ATOM 622 N N . LEU A 1 80 ? -1.056 -13.281 -5.246 1 98.94 80 LEU A N 1
ATOM 623 C CA . LEU A 1 80 ? -0.014 -12.297 -4.977 1 98.94 80 LEU A CA 1
ATOM 624 C C . LEU A 1 80 ? 0.178 -11.359 -6.168 1 98.94 80 LEU A C 1
ATOM 626 O O . LEU A 1 80 ? 0.609 -11.797 -7.238 1 98.94 80 LEU A O 1
ATOM 630 N N . VAL A 1 81 ? -0.166 -10.133 -5.98 1 98.94 81 VAL A N 1
ATOM 631 C CA . VAL A 1 81 ? 0.132 -9.156 -7.023 1 98.94 81 VAL A CA 1
ATOM 632 C C . VAL A 1 81 ? 1.62 -8.812 -7.004 1 98.94 81 VAL A C 1
ATOM 634 O O . VAL A 1 81 ? 2.188 -8.547 -5.941 1 98.94 81 VAL A O 1
ATOM 637 N N . VAL A 1 82 ? 2.289 -8.898 -8.148 1 98.81 82 VAL A N 1
ATOM 638 C CA . VAL A 1 82 ? 3.688 -8.516 -8.312 1 98.81 82 VAL A CA 1
ATOM 639 C C . VAL A 1 82 ? 3.811 -7.48 -9.43 1 98.81 82 VAL A C 1
ATOM 641 O O . VAL A 1 82 ? 3.699 -7.82 -10.609 1 98.81 82 VAL A O 1
ATOM 644 N N . THR A 1 83 ? 4.043 -6.191 -9.031 1 98.5 83 THR A N 1
ATOM 645 C CA . THR A 1 83 ? 3.918 -5.125 -10.023 1 98.5 83 THR A CA 1
ATOM 646 C C . THR A 1 83 ? 4.816 -3.945 -9.664 1 98.5 83 THR A C 1
ATOM 648 O O . THR A 1 83 ? 5.355 -3.885 -8.555 1 98.5 83 THR A O 1
ATOM 651 N N . SER A 1 84 ? 5.008 -3.061 -10.594 1 97.56 84 SER A N 1
ATOM 652 C CA . SER A 1 84 ? 5.73 -1.817 -10.352 1 97.56 84 SER A CA 1
ATOM 653 C C . SER A 1 84 ? 4.801 -0.734 -9.812 1 97.56 84 SER A C 1
ATOM 655 O O . SER A 1 84 ? 5.258 0.331 -9.391 1 97.56 84 SER A O 1
ATOM 657 N N . GLU A 1 85 ? 3.529 -0.96 -9.836 1 96.06 85 GLU A N 1
ATOM 658 C CA . GLU A 1 85 ? 2.553 0.01 -9.344 1 96.06 85 GLU A CA 1
ATOM 659 C C . GLU A 1 85 ? 2.635 0.162 -7.832 1 96.06 85 GLU A C 1
ATOM 661 O O . GLU A 1 85 ? 2.09 -0.658 -7.09 1 96.06 85 GLU A O 1
ATOM 666 N N . ALA A 1 86 ? 3.127 1.328 -7.391 1 94.31 86 ALA A N 1
ATOM 667 C CA . ALA A 1 86 ? 3.502 1.433 -5.984 1 94.31 86 ALA A CA 1
ATOM 668 C C . ALA A 1 86 ? 2.543 2.348 -5.227 1 94.31 86 ALA A C 1
ATOM 670 O O . ALA A 1 86 ? 2.596 2.434 -3.998 1 94.31 86 ALA A O 1
ATOM 671 N N . SER A 1 87 ? 1.575 2.932 -5.91 1 96.06 87 SER A N 1
ATOM 672 C CA . SER A 1 87 ? 0.724 3.9 -5.227 1 96.06 87 SER A CA 1
ATOM 673 C C . SER A 1 87 ? -0.18 3.217 -4.207 1 96.06 87 SER A C 1
ATOM 675 O O . SER A 1 87 ? -0.677 2.115 -4.449 1 96.06 87 SER A O 1
ATOM 677 N N . PRO A 1 88 ? -0.489 3.854 -3.07 1 97.81 88 PRO A N 1
ATOM 678 C CA . PRO A 1 88 ? -1.438 3.299 -2.102 1 97.81 88 PRO A CA 1
ATOM 679 C C . PRO A 1 88 ? -2.805 3.004 -2.717 1 97.81 88 PRO A C 1
ATOM 681 O O . PRO A 1 88 ? -3.479 2.057 -2.305 1 97.81 88 PRO A O 1
ATOM 684 N N . ARG A 1 89 ? -3.164 3.793 -3.68 1 97.69 89 ARG A N 1
ATOM 685 C CA . ARG A 1 89 ? -4.445 3.572 -4.344 1 97.69 89 ARG A CA 1
ATOM 686 C C . ARG A 1 89 ? -4.457 2.236 -5.078 1 97.69 89 ARG A C 1
ATOM 688 O O . ARG A 1 89 ? -5.457 1.513 -5.043 1 97.69 89 ARG A O 1
ATOM 695 N N . ASN A 1 90 ? -3.383 1.935 -5.742 1 98.31 90 ASN A N 1
ATOM 696 C CA . ASN A 1 90 ? -3.299 0.65 -6.43 1 98.31 90 ASN A CA 1
ATOM 697 C C . ASN A 1 90 ? -3.354 -0.516 -5.445 1 98.31 90 ASN A C 1
ATOM 699 O O . ASN A 1 90 ? -4.039 -1.509 -5.691 1 98.31 90 ASN A O 1
ATOM 703 N N . VAL A 1 91 ? -2.607 -0.36 -4.363 1 98.62 91 VAL A N 1
ATOM 704 C CA . VAL A 1 91 ? -2.639 -1.391 -3.33 1 98.62 91 VAL A CA 1
ATOM 705 C C . VAL A 1 91 ? -4.066 -1.572 -2.824 1 98.62 91 VAL A C 1
ATOM 707 O O . VAL A 1 91 ? -4.562 -2.697 -2.734 1 98.62 91 VAL A O 1
ATOM 710 N N . TYR A 1 92 ? -4.75 -0.496 -2.537 1 98.75 92 TYR A N 1
ATOM 711 C CA . TYR A 1 92 ? -6.129 -0.501 -2.061 1 98.75 92 TYR A CA 1
ATOM 712 C C . TYR A 1 92 ? -7.039 -1.243 -3.031 1 98.75 92 TYR A C 1
ATOM 714 O O . TYR A 1 92 ? -7.801 -2.125 -2.629 1 98.75 92 TYR A O 1
ATOM 722 N N . GLU A 1 93 ? -6.949 -0.947 -4.316 1 98.62 93 GLU A N 1
ATOM 723 C CA . GLU A 1 93 ? -7.809 -1.553 -5.328 1 98.62 93 GLU A CA 1
ATOM 724 C C . GLU A 1 93 ? -7.555 -3.053 -5.445 1 98.62 93 GLU A C 1
ATOM 726 O O . GLU A 1 93 ? -8.492 -3.838 -5.586 1 98.62 93 GLU A O 1
ATOM 731 N N . ALA A 1 94 ? -6.309 -3.438 -5.359 1 98.81 94 ALA A N 1
ATOM 732 C CA . ALA A 1 94 ? -5.953 -4.848 -5.477 1 98.81 94 ALA A CA 1
ATOM 733 C C . ALA A 1 94 ? -6.508 -5.652 -4.301 1 98.81 94 ALA A C 1
ATOM 735 O O . ALA A 1 94 ? -7.105 -6.715 -4.496 1 98.81 94 ALA A O 1
ATOM 736 N N . MET A 1 95 ? -6.277 -5.113 -3.092 1 98.69 95 MET A N 1
ATOM 737 C CA . MET A 1 95 ? -6.742 -5.793 -1.885 1 98.69 95 MET A CA 1
ATOM 738 C C . MET A 1 95 ? -8.266 -5.859 -1.848 1 98.69 95 MET A C 1
ATOM 740 O O . MET A 1 95 ? -8.836 -6.902 -1.521 1 98.69 95 MET A O 1
ATOM 744 N N . LYS A 1 96 ? -8.859 -4.797 -2.223 1 98.5 96 LYS A N 1
ATOM 745 C CA . LYS A 1 96 ? -10.32 -4.73 -2.279 1 98.5 96 LYS A CA 1
ATOM 746 C C . LYS A 1 96 ? -10.875 -5.746 -3.271 1 98.5 96 LYS A C 1
ATOM 748 O O . LYS A 1 96 ? -11.93 -6.34 -3.033 1 98.5 96 LYS A O 1
ATOM 753 N N . ALA A 1 97 ? -10.18 -5.945 -4.371 1 98.56 97 ALA A N 1
ATOM 754 C CA . ALA A 1 97 ? -10.602 -6.875 -5.414 1 98.56 97 ALA A CA 1
ATOM 755 C C . ALA A 1 97 ? -10.453 -8.32 -4.957 1 98.56 97 ALA A C 1
ATOM 757 O O . ALA A 1 97 ? -11.039 -9.234 -5.547 1 98.56 97 ALA A O 1
ATOM 758 N N . GLY A 1 98 ? -9.57 -8.523 -3.949 1 98.56 98 GLY A N 1
ATOM 759 C CA . GLY A 1 98 ? -9.492 -9.859 -3.391 1 98.56 98 GLY A CA 1
ATOM 760 C C . GLY A 1 98 ? -8.086 -10.43 -3.406 1 98.56 98 GLY A C 1
ATOM 761 O O . GLY A 1 98 ? -7.891 -11.625 -3.156 1 98.56 98 GLY A O 1
ATOM 762 N N . ALA A 1 99 ? -7.07 -9.641 -3.729 1 98.81 99 ALA A N 1
ATOM 763 C CA . ALA A 1 99 ? -5.688 -10.094 -3.596 1 98.81 99 ALA A CA 1
ATOM 764 C C . ALA A 1 99 ? -5.355 -10.422 -2.143 1 98.81 99 ALA A C 1
ATOM 766 O O . ALA A 1 99 ? -5.855 -9.766 -1.223 1 98.81 99 ALA A O 1
ATOM 767 N N . ASP A 1 100 ? -4.48 -11.383 -1.974 1 98.69 100 ASP A N 1
ATOM 768 C CA . ASP A 1 100 ? -4.082 -11.766 -0.623 1 98.69 100 ASP A CA 1
ATOM 769 C C . ASP A 1 100 ? -2.879 -10.953 -0.152 1 98.69 100 ASP A C 1
ATOM 771 O O . ASP A 1 100 ? -2.725 -10.695 1.044 1 98.69 100 ASP A O 1
ATOM 775 N N . GLU A 1 101 ? -1.979 -10.656 -1.079 1 98.69 101 GLU A N 1
ATOM 776 C CA . GLU A 1 101 ? -0.787 -9.867 -0.8 1 98.69 101 GLU A CA 1
ATOM 777 C C . GLU A 1 101 ? -0.357 -9.062 -2.027 1 98.69 101 GLU A C 1
ATOM 779 O O . GLU A 1 101 ? -0.902 -9.25 -3.117 1 98.69 101 GLU A O 1
ATOM 784 N N . TYR A 1 102 ? 0.54 -8.234 -1.869 1 98.62 102 TYR A N 1
ATOM 785 C CA . TYR A 1 102 ? 1.029 -7.277 -2.859 1 98.62 102 TYR A CA 1
ATOM 786 C C . TYR A 1 102 ? 2.531 -7.062 -2.715 1 98.62 102 TYR A C 1
ATOM 788 O O . TYR A 1 102 ? 3.037 -6.902 -1.602 1 98.62 102 TYR A O 1
ATOM 796 N N . ALA A 1 103 ? 3.229 -7.137 -3.803 1 98.12 103 ALA A N 1
ATOM 797 C CA . ALA A 1 103 ? 4.676 -6.93 -3.811 1 98.12 103 ALA A CA 1
ATOM 798 C C . ALA A 1 103 ? 5.09 -5.992 -4.941 1 98.12 103 ALA A C 1
ATOM 800 O O . ALA A 1 103 ? 4.578 -6.094 -6.059 1 98.12 103 ALA A O 1
ATOM 801 N N . ILE A 1 104 ? 6.004 -5.098 -4.633 1 97.25 104 ILE A N 1
ATOM 802 C CA . ILE A 1 104 ? 6.469 -4.121 -5.609 1 97.25 104 ILE A CA 1
ATOM 803 C C . ILE A 1 104 ? 7.762 -4.613 -6.262 1 97.25 104 ILE A C 1
ATOM 805 O O . ILE A 1 104 ? 8.695 -5.027 -5.566 1 97.25 104 ILE A O 1
ATOM 809 N N . LYS A 1 105 ? 7.805 -4.645 -7.578 1 97.56 105 LYS A N 1
ATOM 810 C CA . LYS A 1 105 ? 9 -4.984 -8.344 1 97.56 105 LYS A CA 1
ATOM 811 C C . LYS A 1 105 ? 10.102 -3.949 -8.125 1 97.56 105 LYS A C 1
ATOM 813 O O . LYS A 1 105 ? 9.82 -2.756 -7.992 1 97.56 105 LYS A O 1
ATOM 818 N N . PRO A 1 106 ? 11.344 -4.379 -8.156 1 96.81 106 PRO A N 1
ATOM 819 C CA . PRO A 1 106 ? 11.844 -5.754 -8.242 1 96.81 106 PRO A CA 1
ATOM 820 C C . PRO A 1 106 ? 11.641 -6.535 -6.945 1 96.81 106 PRO A C 1
ATOM 822 O O . PRO A 1 106 ? 11.633 -5.945 -5.859 1 96.81 106 PRO A O 1
ATOM 825 N N . VAL A 1 107 ? 11.484 -7.875 -7.051 1 96.5 107 VAL A N 1
ATOM 826 C CA . VAL A 1 107 ? 11.297 -8.695 -5.859 1 96.5 107 VAL A CA 1
ATOM 827 C C . VAL A 1 107 ? 12.453 -9.68 -5.723 1 96.5 107 VAL A C 1
ATOM 829 O O . VAL A 1 107 ? 13.031 -10.109 -6.723 1 96.5 107 VAL A O 1
ATOM 832 N N . THR A 1 108 ? 12.75 -10.047 -4.48 1 94.75 108 THR A N 1
ATOM 833 C CA . THR A 1 108 ? 13.75 -11.07 -4.16 1 94.75 108 THR A CA 1
ATOM 834 C C . THR A 1 108 ? 13.07 -12.383 -3.775 1 94.75 108 THR A C 1
ATOM 836 O O . THR A 1 108 ? 11.867 -12.414 -3.521 1 94.75 108 THR A O 1
ATOM 839 N N . ALA A 1 109 ? 13.93 -13.375 -3.725 1 94 109 ALA A N 1
ATOM 840 C CA . ALA A 1 109 ? 13.43 -14.664 -3.277 1 94 109 ALA A CA 1
ATOM 841 C C . ALA A 1 109 ? 12.883 -14.586 -1.853 1 94 109 ALA A C 1
ATOM 843 O O . ALA A 1 109 ? 11.828 -15.133 -1.552 1 94 109 ALA A O 1
ATOM 844 N N . ASP A 1 110 ? 13.617 -13.844 -1.046 1 95.31 110 ASP A N 1
ATOM 845 C CA . ASP A 1 110 ? 13.219 -13.703 0.351 1 95.31 110 ASP A CA 1
ATOM 846 C C . ASP A 1 110 ? 11.883 -12.977 0.47 1 95.31 110 ASP A C 1
ATOM 848 O O . ASP A 1 110 ? 11.047 -13.336 1.303 1 95.31 110 ASP A O 1
ATOM 852 N N . ALA A 1 111 ? 11.688 -11.938 -0.306 1 95.25 111 ALA A N 1
ATOM 853 C CA . ALA A 1 111 ? 10.438 -11.188 -0.271 1 95.25 111 ALA A CA 1
ATOM 854 C C . ALA A 1 111 ? 9.258 -12.062 -0.69 1 95.25 111 ALA A C 1
ATOM 856 O O . ALA A 1 111 ? 8.211 -12.047 -0.043 1 95.25 111 ALA A O 1
ATOM 857 N N . VAL A 1 112 ? 9.469 -12.867 -1.74 1 96.75 112 VAL A N 1
ATOM 858 C CA . VAL A 1 112 ? 8.422 -13.758 -2.229 1 96.75 112 VAL A CA 1
ATOM 859 C C . VAL A 1 112 ? 8.117 -14.82 -1.179 1 96.75 112 VAL A C 1
ATOM 861 O O . VAL A 1 112 ? 6.949 -15.086 -0.87 1 96.75 112 VAL A O 1
ATOM 864 N N . ALA A 1 113 ? 9.156 -15.359 -0.594 1 96.5 113 ALA A N 1
ATOM 865 C CA . ALA A 1 113 ? 8.977 -16.375 0.439 1 96.5 113 ALA A CA 1
ATOM 866 C C . ALA A 1 113 ? 8.195 -15.82 1.627 1 96.5 113 ALA A C 1
ATOM 868 O O . ALA A 1 113 ? 7.309 -16.5 2.164 1 96.5 113 ALA A O 1
ATOM 869 N N . SER A 1 114 ? 8.547 -14.656 2.014 1 96.38 114 SER A N 1
ATOM 870 C CA . SER A 1 114 ? 7.848 -14.008 3.121 1 96.38 114 SER A CA 1
ATOM 871 C C . SER A 1 114 ? 6.367 -13.82 2.811 1 96.38 114 SER A C 1
ATOM 873 O O . SER A 1 114 ? 5.516 -14.062 3.668 1 96.38 114 SER A O 1
ATOM 875 N N . LYS A 1 115 ? 6.094 -13.391 1.57 1 97.19 115 LYS A N 1
ATOM 876 C CA . LYS A 1 115 ? 4.699 -13.211 1.172 1 97.19 115 LYS A CA 1
ATOM 877 C C . LYS A 1 115 ? 3.957 -14.547 1.174 1 97.19 115 LYS A C 1
ATOM 879 O O . LYS A 1 115 ? 2.797 -14.617 1.59 1 97.19 115 LYS A O 1
ATOM 884 N N . MET A 1 116 ? 4.648 -15.633 0.72 1 96.94 116 MET A N 1
ATOM 885 C CA . MET A 1 116 ? 4.047 -16.953 0.739 1 96.94 116 MET A CA 1
ATOM 886 C C . MET A 1 116 ? 3.641 -17.359 2.156 1 96.94 116 MET A C 1
ATOM 888 O O . MET A 1 116 ? 2.531 -17.844 2.375 1 96.94 116 MET A O 1
ATOM 892 N N . SER A 1 117 ? 4.512 -17.078 3.057 1 95.69 117 SER A N 1
ATOM 893 C CA . SER A 1 117 ? 4.25 -17.391 4.457 1 95.69 117 SER A CA 1
ATOM 894 C C . SER A 1 117 ? 3.059 -16.594 4.984 1 95.69 117 SER A C 1
ATOM 896 O O . SER A 1 117 ? 2.18 -17.156 5.645 1 95.69 117 SER A O 1
ATOM 898 N N . LEU A 1 118 ? 2.98 -15.383 4.664 1 96.12 118 LEU A N 1
ATOM 899 C CA . LEU A 1 118 ? 1.904 -14.516 5.129 1 96.12 118 LEU A CA 1
ATOM 900 C C . LEU A 1 118 ? 0.559 -14.969 4.578 1 96.12 118 LEU A C 1
ATOM 902 O O . LEU A 1 118 ? -0.465 -14.859 5.254 1 96.12 118 LEU A O 1
ATOM 906 N N . MET A 1 119 ? 0.614 -15.453 3.354 1 97.19 119 MET A N 1
ATOM 907 C CA . MET A 1 119 ? -0.615 -15.883 2.693 1 97.19 119 MET A CA 1
ATOM 908 C C . MET A 1 119 ? -1.004 -17.297 3.131 1 97.19 119 MET A C 1
ATOM 910 O O . MET A 1 119 ? -2.057 -17.797 2.74 1 97.19 119 MET A O 1
ATOM 914 N N . GLY A 1 120 ? -0.13 -17.891 3.857 1 96 120 GLY A N 1
ATOM 915 C CA . GLY A 1 120 ? -0.404 -19.25 4.305 1 96 120 GLY A CA 1
ATOM 916 C C . GLY A 1 120 ? -0.116 -20.297 3.248 1 96 120 GLY A C 1
ATOM 917 O O . GLY A 1 120 ? -0.75 -21.359 3.225 1 96 120 GLY A O 1
ATOM 918 N N . VAL A 1 121 ? 0.698 -19.984 2.338 1 95.62 121 VAL A N 1
ATOM 919 C CA . VAL A 1 121 ? 1.142 -20.969 1.35 1 95.62 121 VAL A CA 1
ATOM 920 C C . VAL A 1 121 ? 2.377 -21.688 1.865 1 95.62 121 VAL A C 1
ATOM 922 O O . VAL A 1 121 ? 3.443 -21.094 2.018 1 95.62 121 VAL A O 1
ATOM 925 N N . PRO A 1 122 ? 2.232 -22.891 2.188 1 89.62 122 PRO A N 1
ATOM 926 C CA . PRO A 1 122 ? 3.363 -23.641 2.738 1 89.62 122 PRO A CA 1
ATOM 927 C C . PRO A 1 122 ? 4.52 -23.781 1.749 1 89.62 122 PRO A C 1
ATOM 929 O O . PRO A 1 122 ? 4.293 -24 0.556 1 89.62 122 PRO A O 1
ATOM 932 N N . LEU A 1 123 ? 5.691 -23.453 2.277 1 88.19 123 LEU A N 1
ATOM 933 C CA . LEU A 1 123 ? 6.883 -23.688 1.468 1 88.19 123 LEU A CA 1
ATOM 934 C C . LEU A 1 123 ? 7.438 -25.078 1.69 1 88.19 123 LEU A C 1
ATOM 936 O O . LEU A 1 123 ? 7.496 -25.562 2.826 1 88.19 123 LEU A O 1
ATOM 940 N N . PRO A 1 124 ? 7.66 -25.75 0.554 1 81.94 124 PRO A N 1
ATOM 941 C CA . PRO A 1 124 ? 8.242 -27.078 0.742 1 81.94 124 PRO A CA 1
ATOM 942 C C . PRO A 1 124 ? 9.57 -27.031 1.495 1 81.94 124 PRO A C 1
ATOM 944 O O . PRO A 1 124 ? 10.305 -26.047 1.412 1 81.94 124 PRO A O 1
ATOM 947 N N . ALA A 1 125 ? 9.672 -27.891 2.547 1 67.12 125 ALA A N 1
ATOM 948 C CA . ALA A 1 125 ? 10.914 -27.984 3.307 1 67.12 125 ALA A CA 1
ATOM 949 C C . ALA A 1 125 ? 12.117 -28.109 2.377 1 67.12 125 ALA A C 1
ATOM 951 O O . ALA A 1 125 ? 12.078 -28.875 1.405 1 67.12 125 ALA A O 1
ATOM 952 N N . VAL A 1 126 ? 12.617 -26.969 1.968 1 57.34 126 VAL A N 1
ATOM 953 C CA . VAL A 1 126 ? 13.844 -27.125 1.193 1 57.34 126 VAL A CA 1
ATOM 954 C C . VAL A 1 126 ? 14.758 -28.156 1.859 1 57.34 126 VAL A C 1
ATOM 956 O O . VAL A 1 126 ? 15.039 -28.062 3.057 1 57.34 126 VAL A O 1
ATOM 959 N N . SER A 1 127 ? 14.633 -29.359 1.443 1 46.44 127 SER A N 1
ATOM 960 C CA . SER A 1 127 ? 15.594 -30.359 1.889 1 46.44 127 SER A CA 1
ATOM 961 C C . SER A 1 127 ? 17.016 -29.781 1.927 1 46.44 127 SER A C 1
ATOM 963 O O . SER A 1 127 ? 17.5 -29.25 0.927 1 46.44 127 SER A O 1
ATOM 965 N N . GLY A 1 128 ? 17.438 -29.078 2.908 1 42.19 128 GLY A N 1
ATOM 966 C CA . GLY A 1 128 ? 18.875 -28.922 3.049 1 42.19 128 GLY A CA 1
ATOM 967 C C . GLY A 1 128 ? 19.656 -30.109 2.484 1 42.19 128 GLY A C 1
ATOM 968 O O . GLY A 1 128 ? 19.375 -31.25 2.826 1 42.19 128 GLY A O 1
ATOM 969 N N . ALA A 1 129 ? 20.141 -30.219 1.264 1 38.31 129 ALA A N 1
ATOM 970 C CA . ALA A 1 129 ? 21.266 -31.109 0.962 1 38.31 129 ALA A CA 1
ATOM 971 C C . ALA A 1 129 ? 22.234 -31.188 2.141 1 38.31 129 ALA A C 1
ATOM 973 O O . ALA A 1 129 ? 22.5 -30.188 2.811 1 38.31 129 ALA A O 1
ATOM 974 N N . ASP A 1 130 ? 22.453 -32.375 2.703 1 35.69 130 ASP A N 1
ATOM 975 C CA . ASP A 1 130 ? 23.578 -32.906 3.477 1 35.69 130 ASP A CA 1
ATOM 976 C C . ASP A 1 130 ? 24.891 -32.312 2.967 1 35.69 130 ASP A C 1
ATOM 978 O O . ASP A 1 130 ? 25.281 -32.562 1.821 1 35.69 130 ASP A O 1
ATOM 982 N N . ALA A 1 131 ? 25.281 -31.109 2.854 1 28.17 131 ALA A N 1
ATOM 983 C CA . ALA A 1 131 ? 26.703 -31.031 3.186 1 28.17 131 ALA A CA 1
ATOM 984 C C . ALA A 1 131 ? 26.938 -31.344 4.66 1 28.17 131 ALA A C 1
ATOM 986 O O . ALA A 1 131 ? 26.094 -31.031 5.508 1 28.17 131 ALA A O 1
ATOM 987 N N . MET B 1 1 ? -0.889 31.219 4.527 1 87.31 1 MET B N 1
ATOM 988 C CA . MET B 1 1 ? 0.021 30.078 4.445 1 87.31 1 MET B CA 1
ATOM 989 C C . MET B 1 1 ? -0.716 28.781 4.723 1 87.31 1 MET B C 1
ATOM 991 O O . MET B 1 1 ? -1.579 28.719 5.598 1 87.31 1 MET B O 1
ATOM 995 N N . PRO B 1 2 ? -0.536 27.812 3.965 1 95.69 2 PRO B N 1
ATOM 996 C CA . PRO B 1 2 ? -1.221 26.547 4.262 1 95.69 2 PRO B CA 1
ATOM 997 C C . PRO B 1 2 ? -0.827 25.969 5.621 1 95.69 2 PRO B C 1
ATOM 999 O O . PRO B 1 2 ? 0.293 26.203 6.086 1 95.69 2 PRO B O 1
ATOM 1002 N N . ARG B 1 3 ? -1.711 25.297 6.246 1 97.94 3 ARG B N 1
ATOM 1003 C CA . ARG B 1 3 ? -1.508 24.812 7.605 1 97.94 3 ARG B CA 1
ATOM 1004 C C . ARG B 1 3 ? -1.471 23.281 7.633 1 97.94 3 ARG B C 1
ATOM 1006 O O . ARG B 1 3 ? -2.266 22.625 6.953 1 97.94 3 ARG B O 1
ATOM 1013 N N . SER B 1 4 ? -0.505 22.797 8.43 1 98.56 4 SER B N 1
ATOM 1014 C CA . SER B 1 4 ? -0.363 21.359 8.562 1 98.56 4 SER B CA 1
ATOM 1015 C C . SER B 1 4 ? -0.366 20.922 10.023 1 98.56 4 SER B C 1
ATOM 1017 O O . SER B 1 4 ? 0.039 21.703 10.898 1 98.56 4 SER B O 1
ATOM 1019 N N . LEU B 1 5 ? -0.904 19.797 10.211 1 98.81 5 LEU B N 1
ATOM 1020 C CA . LEU B 1 5 ? -0.89 19.141 11.508 1 98.81 5 LEU B CA 1
ATOM 1021 C C . LEU B 1 5 ? -0.062 17.859 11.453 1 98.81 5 LEU B C 1
ATOM 1023 O O . LEU B 1 5 ? -0.258 17.016 10.562 1 98.81 5 LEU B O 1
ATOM 1027 N N . VAL B 1 6 ? 0.923 17.781 12.336 1 98.94 6 VAL B N 1
ATOM 1028 C CA . VAL B 1 6 ? 1.75 16.578 12.414 1 98.94 6 VAL B CA 1
ATOM 1029 C C . VAL B 1 6 ? 1.435 15.82 13.695 1 98.94 6 VAL B C 1
ATOM 1031 O O . VAL B 1 6 ? 1.651 16.328 14.797 1 98.94 6 VAL B O 1
ATOM 1034 N N . ILE B 1 7 ? 0.928 14.609 13.516 1 98.94 7 ILE B N 1
ATOM 1035 C CA . ILE B 1 7 ? 0.521 13.789 14.656 1 98.94 7 ILE B CA 1
ATOM 1036 C C . ILE B 1 7 ? 1.425 12.562 14.758 1 98.94 7 ILE B C 1
ATOM 1038 O O . ILE B 1 7 ? 1.368 11.672 13.906 1 98.94 7 ILE B O 1
ATOM 1042 N N . ASP B 1 8 ? 2.242 12.523 15.766 1 98.88 8 ASP B N 1
ATOM 1043 C CA . ASP B 1 8 ? 3.244 11.484 15.977 1 98.88 8 ASP B CA 1
ATOM 1044 C C . ASP B 1 8 ? 3.697 11.438 17.438 1 98.88 8 ASP B C 1
ATOM 1046 O O . ASP B 1 8 ? 3.914 12.484 18.047 1 98.88 8 ASP B O 1
ATOM 1050 N N . ASP B 1 9 ? 3.846 10.219 17.969 1 98.75 9 ASP B N 1
ATOM 1051 C CA . ASP B 1 9 ? 4.195 10.141 19.375 1 98.75 9 ASP B CA 1
ATOM 1052 C C . ASP B 1 9 ? 5.691 10.367 19.594 1 98.75 9 ASP B C 1
ATOM 1054 O O . ASP B 1 9 ? 6.145 10.578 20.719 1 98.75 9 ASP B O 1
ATOM 1058 N N . SER B 1 10 ? 6.465 10.336 18.547 1 98.62 10 SER B N 1
ATOM 1059 C CA . SER B 1 10 ? 7.891 10.625 18.594 1 98.62 10 SER B CA 1
ATOM 1060 C C . SER B 1 10 ? 8.156 12.117 18.391 1 98.62 10 SER B C 1
ATOM 1062 O O . SER B 1 10 ? 7.887 12.672 17.328 1 98.62 10 SER B O 1
ATOM 1064 N N . ARG B 1 11 ? 8.734 12.727 19.422 1 98.44 11 ARG B N 1
ATOM 1065 C CA . ARG B 1 11 ? 9.094 14.141 19.328 1 98.44 11 ARG B CA 1
ATOM 1066 C C . ARG B 1 11 ? 10.062 14.375 18.172 1 98.44 11 ARG B C 1
ATOM 1068 O O . ARG B 1 11 ? 9.953 15.375 17.453 1 98.44 11 ARG B O 1
ATOM 1075 N N . ALA B 1 12 ? 11.016 13.5 18.047 1 98.31 12 ALA B N 1
ATOM 1076 C CA . ALA B 1 12 ? 12 13.602 16.984 1 98.31 12 ALA B CA 1
ATOM 1077 C C . ALA B 1 12 ? 11.328 13.578 15.609 1 98.31 12 ALA B C 1
ATOM 1079 O O . ALA B 1 12 ? 11.688 14.359 14.727 1 98.31 12 ALA B O 1
ATOM 1080 N N . MET B 1 13 ? 10.359 12.68 15.469 1 98.19 13 MET B N 1
ATOM 1081 C CA . MET B 1 13 ? 9.656 12.578 14.188 1 98.19 13 MET B CA 1
ATOM 1082 C C . MET B 1 13 ? 8.812 13.82 13.93 1 98.19 13 MET B C 1
ATOM 1084 O O . MET B 1 13 ? 8.781 14.328 12.805 1 98.19 13 MET B O 1
ATOM 1088 N N . ARG B 1 14 ? 8.125 14.336 14.969 1 98.69 14 ARG B N 1
ATOM 1089 C CA . ARG B 1 14 ? 7.363 15.57 14.805 1 98.69 14 ARG B CA 1
ATOM 1090 C C . ARG B 1 14 ? 8.273 16.719 14.375 1 98.69 14 ARG B C 1
ATOM 1092 O O 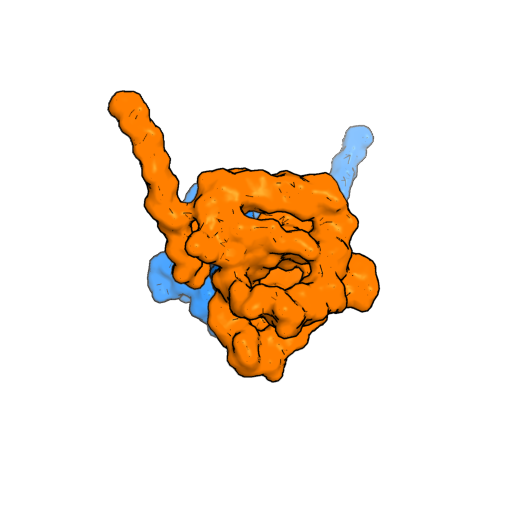. ARG B 1 14 ? 7.914 17.5 13.484 1 98.69 14 ARG B O 1
ATOM 1099 N N . SER B 1 15 ? 9.398 16.812 14.977 1 98.56 15 SER B N 1
ATOM 1100 C CA . SER B 1 15 ? 10.344 17.859 14.641 1 98.56 15 SER B CA 1
ATOM 1101 C C . SER B 1 15 ? 10.82 17.75 13.203 1 98.56 15 SER B C 1
ATOM 1103 O O . SER B 1 15 ? 10.859 18.734 12.469 1 98.56 15 SER B O 1
ATOM 1105 N N . LEU B 1 16 ? 11.172 16.578 12.789 1 98.12 16 LEU B N 1
ATOM 1106 C CA . LEU B 1 16 ? 11.648 16.312 11.438 1 98.12 16 LEU B CA 1
ATOM 1107 C C . LEU B 1 16 ? 10.578 16.672 10.406 1 98.12 16 LEU B C 1
ATOM 1109 O O . LEU B 1 16 ? 10.852 17.406 9.453 1 98.12 16 LEU B O 1
ATOM 1113 N N . LEU B 1 17 ? 9.398 16.141 10.586 1 98.56 17 LEU B N 1
ATOM 1114 C CA . LEU B 1 17 ? 8.328 16.375 9.633 1 98.56 17 LEU B CA 1
ATOM 1115 C C . LEU B 1 17 ? 7.938 17.859 9.602 1 98.56 17 LEU B C 1
ATOM 1117 O O . LEU B 1 17 ? 7.609 18.391 8.539 1 98.56 17 LEU B O 1
ATOM 1121 N N . SER B 1 18 ? 7.945 18.484 10.797 1 98.31 18 SER B N 1
ATOM 1122 C CA . SER B 1 18 ? 7.648 19.906 10.859 1 98.31 18 SER B CA 1
ATOM 1123 C C . SER B 1 18 ? 8.656 20.719 10.047 1 98.31 18 SER B C 1
ATOM 1125 O O . SER B 1 18 ? 8.281 21.641 9.328 1 98.31 18 SER B O 1
ATOM 1127 N N . ARG B 1 19 ? 9.898 20.375 10.219 1 97.5 19 ARG B N 1
ATOM 1128 C CA . ARG B 1 19 ? 10.938 21.062 9.461 1 97.5 19 ARG B CA 1
ATOM 1129 C C . ARG B 1 19 ? 10.727 20.891 7.961 1 97.5 19 ARG B C 1
ATOM 1131 O O . ARG B 1 19 ? 10.844 21.844 7.199 1 97.5 19 ARG B O 1
ATOM 1138 N N . LEU B 1 20 ? 10.445 19.656 7.535 1 96.94 20 LEU B N 1
ATOM 1139 C CA . LEU B 1 20 ? 10.18 19.375 6.133 1 96.94 20 LEU B CA 1
ATOM 1140 C C . LEU B 1 20 ? 9.016 20.219 5.613 1 96.94 20 LEU B C 1
ATOM 1142 O O . LEU B 1 20 ? 9.125 20.844 4.559 1 96.94 20 LEU B O 1
ATOM 1146 N N . LEU B 1 21 ? 7.961 20.25 6.402 1 97.56 21 LEU B N 1
ATOM 1147 C CA . LEU B 1 21 ? 6.746 20.938 5.98 1 97.56 21 LEU B CA 1
ATOM 1148 C C . LEU B 1 21 ? 6.953 22.453 5.98 1 97.56 21 LEU B C 1
ATOM 1150 O O . LEU B 1 21 ? 6.434 23.156 5.105 1 97.56 21 LEU B O 1
ATOM 1154 N N . THR B 1 22 ? 7.688 22.938 6.938 1 96.81 22 THR B N 1
ATOM 1155 C CA . THR B 1 22 ? 8.016 24.359 6.961 1 96.81 22 THR B CA 1
ATOM 1156 C C . THR B 1 22 ? 8.812 24.75 5.715 1 96.81 22 THR B C 1
ATOM 1158 O O . THR B 1 22 ? 8.57 25.812 5.129 1 96.81 22 THR B O 1
ATOM 1161 N N . GLY B 1 23 ? 9.688 23.875 5.316 1 95.25 23 GLY B N 1
ATOM 1162 C CA . GLY B 1 23 ? 10.453 24.094 4.098 1 95.25 23 GLY B CA 1
ATOM 1163 C C . GLY B 1 23 ? 9.586 24.125 2.852 1 95.25 23 GLY B C 1
ATOM 1164 O O . GLY B 1 23 ? 9.961 24.719 1.837 1 95.25 23 GLY B O 1
ATOM 1165 N N . LEU B 1 24 ? 8.461 23.5 2.951 1 95.06 24 LEU B N 1
ATOM 1166 C CA . LEU B 1 24 ? 7.531 23.453 1.831 1 95.06 24 LEU B CA 1
ATOM 1167 C C . LEU B 1 24 ? 6.523 24.594 1.915 1 95.06 24 LEU B C 1
ATOM 1169 O O . LEU B 1 24 ? 5.613 24.688 1.088 1 95.06 24 LEU B O 1
ATOM 1173 N N . GLY B 1 25 ? 6.613 25.391 2.955 1 95.62 25 GLY B N 1
ATOM 1174 C CA . GLY B 1 25 ? 5.809 26.609 3.045 1 95.62 25 GLY B CA 1
ATOM 1175 C C . GLY B 1 25 ? 4.602 26.453 3.955 1 95.62 25 GLY B C 1
ATOM 1176 O O . GLY B 1 25 ? 3.689 27.281 3.928 1 95.62 25 GLY B O 1
ATOM 1177 N N . PHE B 1 26 ? 4.578 25.453 4.832 1 97.06 26 PHE B N 1
ATOM 1178 C CA . PHE B 1 26 ? 3.443 25.234 5.723 1 97.06 26 PHE B CA 1
ATOM 1179 C C . PHE B 1 26 ? 3.717 25.828 7.098 1 97.06 26 PHE B C 1
ATOM 1181 O O . PHE B 1 26 ? 4.859 25.828 7.566 1 97.06 26 PHE B O 1
ATOM 1188 N N . ASP B 1 27 ? 2.664 26.344 7.699 1 97.62 27 ASP B N 1
ATOM 1189 C CA . ASP B 1 27 ? 2.641 26.531 9.148 1 97.62 27 ASP B CA 1
ATOM 1190 C C . ASP B 1 27 ? 2.232 25.234 9.859 1 97.62 27 ASP B C 1
ATOM 1192 O O . ASP B 1 27 ? 1.147 24.703 9.617 1 97.62 27 ASP B O 1
ATOM 1196 N N . THR B 1 28 ? 3.096 24.75 10.805 1 98.19 28 THR B N 1
ATOM 1197 C CA . THR B 1 28 ? 2.916 23.391 11.273 1 98.19 28 THR B CA 1
ATOM 1198 C C . THR B 1 28 ? 2.656 23.359 12.781 1 98.19 28 THR B C 1
ATOM 1200 O O . THR B 1 28 ? 3.322 24.078 13.539 1 98.19 28 THR B O 1
ATOM 1203 N N . THR B 1 29 ? 1.656 22.641 13.148 1 98.75 29 THR B N 1
ATOM 1204 C CA . THR B 1 29 ? 1.346 22.344 14.539 1 98.75 29 THR B CA 1
ATOM 1205 C C . THR B 1 29 ? 1.524 20.844 14.828 1 98.75 29 THR B C 1
ATOM 1207 O O . THR B 1 29 ? 1.283 20.016 13.961 1 98.75 29 THR B O 1
ATOM 1210 N N . GLY B 1 30 ? 1.981 20.547 16.047 1 98.75 30 GLY B N 1
ATOM 1211 C CA . GLY B 1 30 ? 2.211 19.156 16.391 1 98.75 30 GLY B CA 1
ATOM 1212 C C . GLY B 1 30 ? 1.222 18.625 17.422 1 98.75 30 GLY B C 1
ATOM 1213 O O . GLY B 1 30 ? 0.662 19.391 18.203 1 98.75 30 GLY B O 1
ATOM 1214 N N . ALA B 1 31 ? 0.99 17.312 17.359 1 98.88 31 ALA B N 1
ATOM 1215 C CA . ALA B 1 31 ? 0.242 16.578 18.359 1 98.88 31 ALA B CA 1
ATOM 1216 C C . ALA B 1 31 ? 0.902 15.227 18.656 1 98.88 31 ALA B C 1
ATOM 1218 O O . ALA B 1 31 ? 1.439 14.586 17.75 1 98.88 31 ALA B O 1
ATOM 1219 N N . GLU B 1 32 ? 0.755 14.75 19.875 1 98.69 32 GLU B N 1
ATOM 1220 C CA . GLU B 1 32 ? 1.584 13.625 20.297 1 98.69 32 GLU B CA 1
ATOM 1221 C C . GLU B 1 32 ? 0.822 12.305 20.188 1 98.69 32 GLU B C 1
ATOM 1223 O O . GLU B 1 32 ? 1.38 11.234 20.438 1 98.69 32 GLU B O 1
ATOM 1228 N N . HIS B 1 33 ? -0.381 12.336 19.922 1 98.81 33 HIS B N 1
ATOM 1229 C CA . HIS B 1 33 ? -1.224 11.172 19.672 1 98.81 33 HIS B CA 1
ATOM 1230 C C . HIS B 1 33 ? -2.561 11.57 19.062 1 98.81 33 HIS B C 1
ATOM 1232 O O . HIS B 1 33 ? -2.863 12.758 18.953 1 98.81 33 HIS B O 1
ATOM 1238 N N . GLY B 1 34 ? -3.383 10.602 18.656 1 98.88 34 GLY B N 1
ATOM 1239 C CA . GLY B 1 34 ? -4.613 10.859 17.922 1 98.88 34 GLY B CA 1
ATOM 1240 C C . GLY B 1 34 ? -5.578 11.766 18.672 1 98.88 34 GLY B C 1
ATOM 1241 O O . GLY B 1 34 ? -6.18 12.656 18.078 1 98.88 34 GLY B O 1
ATOM 1242 N N . ARG B 1 35 ? -5.734 11.492 19.953 1 98.88 35 ARG B N 1
ATOM 1243 C CA . ARG B 1 35 ? -6.656 12.305 20.75 1 98.88 35 ARG B CA 1
ATOM 1244 C C . ARG B 1 35 ? -6.207 13.766 20.797 1 98.88 35 ARG B C 1
ATOM 1246 O O . ARG B 1 35 ? -7.023 14.672 20.625 1 98.88 35 ARG B O 1
ATOM 1253 N N . ALA B 1 36 ? -4.918 13.977 21.016 1 98.88 36 ALA B N 1
ATOM 1254 C CA . ALA B 1 36 ? -4.387 15.336 20.984 1 98.88 36 ALA B CA 1
ATOM 1255 C C . ALA B 1 36 ? -4.605 15.977 19.625 1 98.88 36 ALA B C 1
ATOM 1257 O O . ALA B 1 36 ? -4.902 17.172 19.531 1 98.88 36 ALA B O 1
ATOM 1258 N N . GLY B 1 37 ? -4.41 15.141 18.578 1 98.88 37 GLY B N 1
ATOM 1259 C CA . GLY B 1 37 ? -4.684 15.633 17.234 1 98.88 37 GLY B CA 1
ATOM 1260 C C . GLY B 1 37 ? -6.105 16.125 17.062 1 98.88 37 GLY B C 1
ATOM 1261 O O . GLY B 1 37 ? -6.336 17.172 16.453 1 98.88 37 GLY B O 1
ATOM 1262 N N . LEU B 1 38 ? -7.047 15.367 17.594 1 98.69 38 LEU B N 1
ATOM 1263 C CA . LEU B 1 38 ? -8.445 15.758 17.5 1 98.69 38 LEU B CA 1
ATOM 1264 C C . LEU B 1 38 ? -8.695 17.062 18.266 1 98.69 38 LEU B C 1
ATOM 1266 O O . LEU B 1 38 ? -9.438 17.922 17.812 1 98.69 38 LEU B O 1
ATOM 1270 N N . ASP B 1 39 ? -8.094 17.125 19.422 1 98.69 39 ASP B N 1
ATOM 1271 C CA . ASP B 1 39 ? -8.234 18.344 20.219 1 98.69 39 ASP B CA 1
ATOM 1272 C C . ASP B 1 39 ? -7.73 19.562 19.453 1 98.69 39 ASP B C 1
ATOM 1274 O O . ASP B 1 39 ? -8.367 20.625 19.469 1 98.69 39 ASP B O 1
ATOM 1278 N N . VAL B 1 40 ? -6.641 19.391 18.781 1 98.62 40 VAL B N 1
ATOM 1279 C CA . VAL B 1 40 ? -6.047 20.484 18.016 1 98.62 40 VAL B CA 1
ATOM 1280 C C . VAL B 1 40 ? -6.949 20.859 16.844 1 98.62 40 VAL B C 1
ATOM 1282 O O . VAL B 1 40 ? -7.145 22.031 16.547 1 98.62 40 VAL B O 1
ATOM 1285 N N . LEU B 1 41 ? -7.48 19.828 16.172 1 98 41 LEU B N 1
ATOM 1286 C CA . LEU B 1 41 ? -8.414 20.078 15.086 1 98 41 LEU B CA 1
ATOM 1287 C C . LEU B 1 41 ? -9.586 20.938 15.562 1 98 41 LEU B C 1
ATOM 1289 O O . LEU B 1 41 ? -9.992 21.875 14.883 1 98 41 LEU B O 1
ATOM 1293 N N . GLU B 1 42 ? -10.031 20.562 16.688 1 97.12 42 GLU B N 1
ATOM 1294 C CA . GLU B 1 42 ? -11.203 21.234 17.234 1 97.12 42 GLU B CA 1
ATOM 1295 C C . GLU B 1 42 ? -10.875 22.656 17.672 1 97.12 42 GLU B C 1
ATOM 1297 O O . GLU B 1 42 ? -11.648 23.578 17.422 1 97.12 42 GLU B O 1
ATOM 1302 N N . SER B 1 43 ? -9.742 22.875 18.25 1 97.5 43 SER B N 1
ATOM 1303 C CA . SER B 1 43 ? -9.422 24.156 18.859 1 97.5 43 SER B CA 1
ATOM 1304 C C . SER B 1 43 ? -8.75 25.094 17.875 1 97.5 43 SER B C 1
ATOM 1306 O O . SER B 1 43 ? -8.914 26.312 17.969 1 97.5 43 SER B O 1
ATOM 1308 N N . ASP B 1 44 ? -8.031 24.531 16.906 1 95.31 44 ASP B N 1
ATOM 1309 C CA . ASP B 1 44 ? -7.129 25.375 16.109 1 95.31 44 ASP B CA 1
ATOM 1310 C C . ASP B 1 44 ? -7.414 25.219 14.617 1 95.31 44 ASP B C 1
ATOM 1312 O O . ASP B 1 44 ? -6.805 25.906 13.797 1 95.31 44 ASP B O 1
ATOM 1316 N N . GLY B 1 45 ? -8.312 24.391 14.211 1 91.56 45 GLY B N 1
ATOM 1317 C CA . GLY B 1 45 ? -8.562 24.203 12.789 1 91.56 45 GLY B CA 1
ATOM 1318 C C . GLY B 1 45 ? -9.117 25.438 12.117 1 91.56 45 GLY B C 1
ATOM 1319 O O . GLY B 1 45 ? -9.391 26.453 12.773 1 91.56 45 GLY B O 1
ATOM 1320 N N . PRO B 1 46 ? -9.156 25.391 10.852 1 95.31 46 PRO B N 1
ATOM 1321 C CA . PRO B 1 46 ? -8.992 24.281 9.906 1 95.31 46 PRO B CA 1
ATOM 1322 C C . PRO B 1 46 ? -7.535 24.047 9.516 1 95.31 46 PRO B C 1
ATOM 1324 O O . PRO B 1 46 ? -6.707 24.953 9.641 1 95.31 46 PRO B O 1
ATOM 1327 N N . PHE B 1 47 ? -7.164 22.875 9.172 1 98.19 47 PHE B N 1
ATOM 1328 C CA . PHE B 1 47 ? -5.887 22.484 8.578 1 98.19 47 PHE B CA 1
ATOM 1329 C C . PHE B 1 47 ? -6.082 22 7.148 1 98.19 47 PHE B C 1
ATOM 1331 O O . PHE B 1 47 ? -7.129 21.438 6.812 1 98.19 47 PHE B O 1
ATOM 1338 N N . ASP B 1 48 ? -5.047 22.234 6.332 1 98.06 48 ASP B N 1
ATOM 1339 C CA . ASP B 1 48 ? -5.09 21.75 4.953 1 98.06 48 ASP B CA 1
ATOM 1340 C C . ASP B 1 48 ? -4.703 20.281 4.871 1 98.06 48 ASP B C 1
ATOM 1342 O O . ASP B 1 48 ? -5.234 19.531 4.035 1 98.06 48 ASP B O 1
ATOM 1346 N N . VAL B 1 49 ? -3.775 19.938 5.715 1 98.69 49 VAL B N 1
ATOM 1347 C CA . VAL B 1 49 ? -3.287 18.562 5.684 1 98.69 49 VAL B CA 1
ATOM 1348 C C . VAL B 1 49 ? -2.871 18.125 7.086 1 98.69 49 VAL B C 1
ATOM 1350 O O . VAL B 1 49 ? -2.402 18.953 7.883 1 98.69 49 VAL B O 1
ATOM 1353 N N . ALA B 1 50 ? -3.092 16.875 7.375 1 98.88 50 ALA B N 1
ATOM 1354 C CA . ALA B 1 50 ? -2.535 16.25 8.57 1 98.88 50 ALA B CA 1
ATOM 1355 C C . ALA B 1 50 ? -1.675 15.039 8.203 1 98.88 50 ALA B C 1
ATOM 1357 O O . ALA B 1 50 ? -2.09 14.195 7.41 1 98.88 50 ALA B O 1
ATOM 1358 N N . LEU B 1 51 ? -0.459 15.023 8.688 1 98.94 51 LEU B N 1
ATOM 1359 C CA . LEU B 1 51 ? 0.376 13.828 8.664 1 98.94 51 LEU B CA 1
ATOM 1360 C C . LEU B 1 51 ? 0.184 13 9.922 1 98.94 51 LEU B C 1
ATOM 1362 O O . LEU B 1 51 ? 0.341 13.508 11.039 1 98.94 51 LEU B O 1
ATOM 1366 N N . VAL B 1 52 ? -0.146 11.758 9.711 1 98.94 52 VAL B N 1
ATOM 1367 C CA . VAL B 1 52 ? -0.621 10.969 10.844 1 98.94 52 VAL B CA 1
ATOM 1368 C C . VAL B 1 52 ? 0.213 9.695 10.977 1 98.94 52 VAL B C 1
ATOM 1370 O O . VAL B 1 52 ? 0.279 8.891 10.039 1 98.94 52 VAL B O 1
ATOM 1373 N N . ASP B 1 53 ? 0.836 9.484 12.117 1 98.88 53 ASP B N 1
ATOM 1374 C CA . ASP B 1 53 ? 1.468 8.203 12.43 1 98.88 53 ASP B CA 1
ATOM 1375 C C . ASP B 1 53 ? 0.422 7.137 12.742 1 98.88 53 ASP B C 1
ATOM 1377 O O . ASP B 1 53 ? -0.648 7.445 13.266 1 98.88 53 ASP B O 1
ATOM 1381 N N . TRP B 1 54 ? 0.737 5.953 12.469 1 98.75 54 TRP B N 1
ATOM 1382 C CA . TRP B 1 54 ? -0.161 4.824 12.688 1 98.75 54 TRP B CA 1
ATOM 1383 C C . TRP B 1 54 ? -0.148 4.387 14.148 1 98.75 54 TRP B C 1
ATOM 1385 O O . TRP B 1 54 ? -1.203 4.266 14.773 1 98.75 54 TRP B O 1
ATOM 1395 N N . ASN B 1 55 ? 1.043 4.152 14.609 1 98.44 55 ASN B N 1
ATOM 1396 C CA . ASN B 1 55 ? 1.222 3.602 15.945 1 98.44 55 ASN B CA 1
ATOM 1397 C C . ASN B 1 55 ? 1.442 4.703 16.984 1 98.44 55 ASN B C 1
ATOM 1399 O O . ASN B 1 55 ? 2.541 5.25 17.078 1 98.44 55 ASN B O 1
ATOM 1403 N N . MET B 1 56 ? 0.438 5.016 17.719 1 98.69 56 MET B N 1
ATOM 1404 C CA . MET B 1 56 ? 0.505 6.004 18.797 1 98.69 56 MET B CA 1
ATOM 1405 C C . MET B 1 56 ? -0.252 5.523 20.031 1 98.69 56 MET B C 1
ATOM 1407 O O . MET B 1 56 ? -1.23 4.785 19.906 1 98.69 56 MET B O 1
ATOM 1411 N N . PRO B 1 57 ? 0.21 5.934 21.203 1 98.44 57 PRO B N 1
ATOM 1412 C CA . PRO B 1 57 ? -0.574 5.648 22.422 1 98.44 57 PRO B CA 1
ATOM 1413 C C . PRO B 1 57 ? -1.877 6.441 22.469 1 98.44 57 PRO B C 1
ATOM 1415 O O . PRO B 1 57 ? -2.131 7.281 21.609 1 98.44 57 PRO B O 1
ATOM 1418 N N . VAL B 1 58 ? -2.803 6.102 23.438 1 98.62 58 VAL B N 1
ATOM 1419 C CA . VAL B 1 58 ? -4.055 6.805 23.703 1 98.62 58 VAL B CA 1
ATOM 1420 C C . VAL B 1 58 ? -5.027 6.59 22.547 1 98.62 58 VAL B C 1
ATOM 1422 O O . VAL B 1 58 ? -6.043 5.91 22.703 1 98.62 58 VAL B O 1
ATOM 1425 N N . MET B 1 59 ? -4.723 7.148 21.375 1 98.69 59 MET B N 1
ATOM 1426 C CA . MET B 1 59 ? -5.48 6.934 20.141 1 98.69 59 MET B CA 1
ATOM 1427 C C . MET B 1 59 ? -4.547 6.758 18.953 1 98.69 59 MET B C 1
ATOM 1429 O O . MET B 1 59 ? -3.705 7.617 18.688 1 98.69 59 MET B O 1
ATOM 1433 N N . ASP B 1 60 ? -4.707 5.688 18.203 1 98.75 60 ASP B N 1
ATOM 1434 C CA . ASP B 1 60 ? -3.82 5.375 17.094 1 98.75 60 ASP B CA 1
ATOM 1435 C C . ASP B 1 60 ? -4.273 6.082 15.812 1 98.75 60 ASP B C 1
ATOM 1437 O O . ASP B 1 60 ? -5.316 6.738 15.805 1 98.75 60 ASP B O 1
ATOM 1441 N N . GLY B 1 61 ? -3.447 5.977 14.836 1 98.81 61 GLY B N 1
ATOM 1442 C CA . GLY B 1 61 ? -3.695 6.703 13.602 1 98.81 61 GLY B CA 1
ATOM 1443 C C . GLY B 1 61 ? -4.969 6.2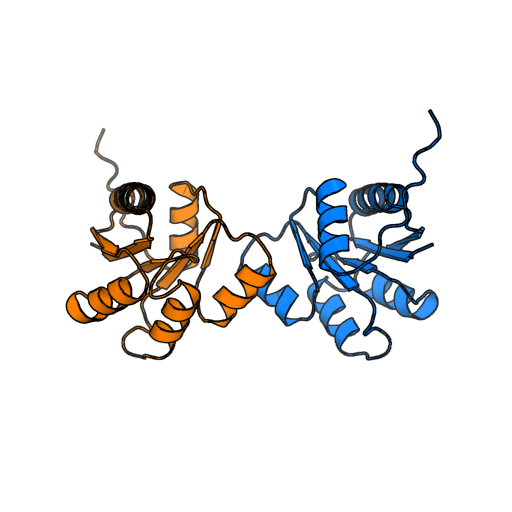73 12.898 1 98.81 61 GLY B C 1
ATOM 1444 O O . GLY B 1 61 ? -5.699 7.105 12.359 1 98.81 61 GLY B O 1
ATOM 1445 N N . LEU B 1 62 ? -5.242 4.984 12.875 1 98.81 62 LEU B N 1
ATOM 1446 C CA . LEU B 1 62 ? -6.426 4.48 12.188 1 98.81 62 LEU B CA 1
ATOM 1447 C C . LEU B 1 62 ? -7.699 5.004 12.844 1 98.81 62 LEU B C 1
ATOM 1449 O O . LEU B 1 62 ? -8.617 5.453 12.156 1 98.81 62 LEU B O 1
ATOM 1453 N N . THR B 1 63 ? -7.754 4.926 14.133 1 98.81 63 THR B N 1
ATOM 1454 C CA . THR B 1 63 ? -8.898 5.453 14.867 1 98.81 63 THR B CA 1
ATOM 1455 C C . THR B 1 63 ? -9.047 6.953 14.633 1 98.81 63 THR B C 1
ATOM 1457 O O . THR B 1 63 ? -10.164 7.453 14.469 1 98.81 63 THR B O 1
ATOM 1460 N N . PHE B 1 64 ? -7.918 7.66 14.633 1 98.88 64 PHE B N 1
ATOM 1461 C CA . PHE B 1 64 ? -7.945 9.094 14.344 1 98.88 64 PHE B CA 1
ATOM 1462 C C . PHE B 1 64 ? -8.602 9.359 13 1 98.88 64 PHE B C 1
ATOM 1464 O O . PHE B 1 64 ? -9.5 10.195 12.898 1 98.88 64 PHE B O 1
ATOM 1471 N N . ILE B 1 65 ? -8.188 8.656 11.93 1 98.88 65 ILE B N 1
ATOM 1472 C CA . ILE B 1 65 ? -8.68 8.859 10.57 1 98.88 65 ILE B CA 1
ATOM 1473 C C . ILE B 1 65 ? -10.18 8.586 10.523 1 98.88 65 ILE B C 1
ATOM 1475 O O . ILE B 1 65 ? -10.945 9.398 9.992 1 98.88 65 ILE B O 1
ATOM 1479 N N . ARG B 1 66 ? -10.602 7.508 11.117 1 98.81 66 ARG B N 1
ATOM 1480 C CA . ARG B 1 66 ? -12.023 7.16 11.125 1 98.81 66 ARG B CA 1
ATOM 1481 C C . ARG B 1 66 ? -12.844 8.242 11.82 1 98.81 66 ARG B C 1
ATOM 1483 O O . ARG B 1 66 ? -13.93 8.594 11.359 1 98.81 66 ARG B O 1
ATOM 1490 N N . THR B 1 67 ? -12.305 8.695 12.922 1 98.69 67 THR B N 1
ATOM 1491 C CA . THR B 1 67 ? -13 9.727 13.688 1 98.69 67 THR B CA 1
ATOM 1492 C C . THR B 1 67 ? -13.133 11.008 12.875 1 98.69 67 THR B C 1
ATOM 1494 O O . THR B 1 67 ? -14.211 11.594 12.797 1 98.69 67 THR B O 1
ATOM 1497 N N . VAL B 1 68 ? -12.094 11.422 12.242 1 98.69 68 VAL B N 1
ATOM 1498 C CA . VAL B 1 68 ? -12.094 12.648 11.445 1 98.69 68 VAL B CA 1
ATOM 1499 C C . VAL B 1 68 ? -13.094 12.508 10.297 1 98.69 68 VAL B C 1
ATOM 1501 O O . VAL B 1 68 ? -13.875 13.422 10.031 1 98.69 68 VAL B O 1
ATOM 1504 N N . ARG B 1 69 ? -13.117 11.344 9.656 1 98.69 69 ARG B N 1
ATOM 1505 C CA . ARG B 1 69 ? -13.969 11.148 8.484 1 98.69 69 ARG B CA 1
ATOM 1506 C C . ARG B 1 69 ? -15.422 10.977 8.891 1 98.69 69 ARG B C 1
ATOM 1508 O O . ARG B 1 69 ? -16.328 11.078 8.055 1 98.69 69 ARG B O 1
ATOM 1515 N N . SER B 1 70 ? -15.617 10.727 10.109 1 98.25 70 SER B N 1
ATOM 1516 C CA . SER B 1 70 ? -16.984 10.602 10.578 1 98.25 70 SER B CA 1
ATOM 1517 C C . SER B 1 70 ? -17.609 11.961 10.875 1 98.25 70 SER B C 1
ATOM 1519 O O . SER B 1 70 ? -18.812 12.062 11.133 1 98.25 70 SER B O 1
ATOM 1521 N N . ASP B 1 71 ? -16.828 12.984 10.852 1 97.56 71 ASP B N 1
ATOM 1522 C CA . ASP B 1 71 ? -17.266 14.344 11.148 1 97.56 71 ASP B CA 1
ATOM 1523 C C . ASP B 1 71 ? -17.141 15.242 9.93 1 97.56 71 ASP B C 1
ATOM 1525 O O . ASP B 1 71 ? -16.031 15.586 9.516 1 97.56 71 ASP B O 1
ATOM 1529 N N . ARG B 1 72 ? -18.203 15.742 9.414 1 96.44 72 ARG B N 1
ATOM 1530 C CA . ARG B 1 72 ? -18.25 16.5 8.172 1 96.44 72 ARG B CA 1
ATOM 1531 C C . ARG B 1 72 ? -17.484 17.812 8.305 1 96.44 72 ARG B C 1
ATOM 1533 O O . ARG B 1 72 ? -17.094 18.422 7.301 1 96.44 72 ARG B O 1
ATOM 1540 N N . ARG B 1 73 ? -17.266 18.25 9.57 1 96.12 73 ARG B N 1
ATOM 1541 C CA . ARG B 1 73 ? -16.516 19.469 9.805 1 96.12 73 ARG B CA 1
ATOM 1542 C C . ARG B 1 73 ? -15.109 19.375 9.219 1 96.12 73 ARG B C 1
ATOM 1544 O O . ARG B 1 73 ? -14.492 20.391 8.906 1 96.12 73 ARG B O 1
ATOM 1551 N N . TRP B 1 74 ? -14.68 18.125 9.023 1 97.25 74 TRP B N 1
ATOM 1552 C CA . TRP B 1 74 ? -13.273 17.938 8.656 1 97.25 74 TRP B CA 1
ATOM 1553 C C . TRP B 1 74 ? -13.148 17.297 7.277 1 97.25 74 TRP B C 1
ATOM 1555 O O . TRP B 1 74 ? -12.109 16.719 6.949 1 97.25 74 TRP B O 1
ATOM 1565 N N . ASP B 1 75 ? -14.078 17.453 6.441 1 96.12 75 ASP B N 1
ATOM 1566 C CA . ASP B 1 75 ? -14.133 16.797 5.133 1 96.12 75 ASP B CA 1
ATOM 1567 C C . ASP B 1 75 ? -12.992 17.281 4.238 1 96.12 75 ASP B C 1
ATOM 1569 O O . ASP B 1 75 ? -12.508 16.531 3.387 1 96.12 75 ASP B O 1
ATOM 1573 N N . ARG B 1 76 ? -12.547 18.422 4.551 1 96.12 76 ARG B N 1
ATOM 1574 C CA . ARG B 1 76 ? -11.625 19.031 3.602 1 96.12 76 ARG B CA 1
ATOM 1575 C C . ARG B 1 76 ? -10.172 18.766 3.998 1 96.12 76 ARG B C 1
ATOM 1577 O O . ARG B 1 76 ? -9.258 18.969 3.201 1 96.12 76 ARG B O 1
ATOM 1584 N N . VAL B 1 77 ? -9.945 18.359 5.23 1 98.31 77 VAL B N 1
ATOM 1585 C CA . VAL B 1 77 ? -8.57 18.109 5.648 1 98.31 77 VAL B CA 1
ATOM 1586 C C . VAL B 1 77 ? -8.031 16.875 4.934 1 98.31 77 VAL B C 1
ATOM 1588 O O . VAL B 1 77 ? -8.648 15.805 4.992 1 98.31 77 VAL B O 1
ATOM 1591 N N . LYS B 1 78 ? -6.922 17.047 4.219 1 98.81 78 LYS B N 1
ATOM 1592 C CA . LYS B 1 78 ? -6.262 15.898 3.598 1 98.81 78 LYS B CA 1
ATOM 1593 C C . LYS B 1 78 ? -5.453 15.109 4.621 1 98.81 78 LYS B C 1
ATOM 1595 O O . LYS B 1 78 ? -4.793 15.688 5.484 1 98.81 78 LYS B O 1
ATOM 1600 N N . LEU B 1 79 ? -5.551 13.836 4.574 1 98.94 79 LEU B N 1
ATOM 1601 C CA . LEU B 1 79 ? -4.887 12.984 5.555 1 98.94 79 LEU B CA 1
ATOM 1602 C C . LEU B 1 79 ? -3.812 12.125 4.891 1 98.94 79 LEU B C 1
ATOM 1604 O O . LEU B 1 79 ? -4.117 11.305 4.02 1 98.94 79 LEU B O 1
ATOM 1608 N N . LEU B 1 80 ? -2.596 12.352 5.258 1 98.94 80 LEU B N 1
ATOM 1609 C CA . LEU B 1 80 ? -1.445 11.555 4.844 1 98.94 80 LEU B CA 1
ATOM 1610 C C . LEU B 1 80 ? -0.941 10.688 5.992 1 98.94 80 LEU B C 1
ATOM 1612 O O . LEU B 1 80 ? -0.456 11.211 7 1 98.94 80 LEU B O 1
ATOM 1616 N N . VAL B 1 81 ? -1.082 9.414 5.848 1 98.94 81 VAL B N 1
ATOM 1617 C CA . VAL B 1 81 ? -0.486 8.523 6.836 1 98.94 81 VAL B CA 1
ATOM 1618 C C . VAL B 1 81 ? 1.022 8.438 6.613 1 98.94 81 VAL B C 1
ATOM 1620 O O . VAL B 1 81 ? 1.482 8.258 5.484 1 98.94 81 VAL B O 1
ATOM 1623 N N . VAL B 1 82 ? 1.811 8.656 7.656 1 98.81 82 VAL B N 1
ATOM 1624 C CA . VAL B 1 82 ? 3.264 8.523 7.637 1 98.81 82 VAL B CA 1
ATOM 1625 C C . VAL B 1 82 ? 3.709 7.539 8.719 1 98.81 82 VAL B C 1
ATOM 1627 O O . VAL B 1 82 ? 3.695 7.867 9.906 1 98.81 82 VAL B O 1
ATOM 1630 N N . THR B 1 83 ? 4.109 6.301 8.273 1 98.5 83 THR B N 1
ATOM 1631 C CA . THR B 1 83 ? 4.301 5.242 9.258 1 98.5 83 THR B CA 1
ATOM 1632 C C . THR B 1 83 ? 5.332 4.23 8.773 1 98.5 83 THR B C 1
ATOM 1634 O O . THR B 1 83 ? 5.723 4.246 7.602 1 98.5 83 THR B O 1
ATOM 1637 N N . SER B 1 84 ? 5.801 3.41 9.664 1 97.62 84 SER B N 1
ATOM 1638 C CA . SER B 1 84 ? 6.688 2.303 9.32 1 97.62 84 SER B CA 1
ATOM 1639 C C . SER B 1 84 ? 5.895 1.069 8.898 1 97.62 84 SER B C 1
ATOM 1641 O O . SER B 1 84 ? 6.465 0.092 8.414 1 97.62 84 SER B O 1
ATOM 1643 N N . GLU B 1 85 ? 4.613 1.071 9.078 1 96.19 85 GLU B N 1
ATOM 1644 C CA . GLU B 1 85 ? 3.76 -0.059 8.719 1 96.19 85 GLU B CA 1
ATOM 1645 C C . GLU B 1 85 ? 3.664 -0.215 7.207 1 96.19 85 GLU B C 1
ATOM 1647 O O . GLU B 1 85 ? 2.889 0.485 6.551 1 96.19 85 GLU B O 1
ATOM 1652 N N . ALA B 1 86 ? 4.289 -1.281 6.691 1 94.38 86 ALA B N 1
ATOM 1653 C CA . ALA B 1 86 ? 4.488 -1.335 5.246 1 94.38 86 ALA B CA 1
ATOM 1654 C C . ALA B 1 86 ? 3.615 -2.416 4.613 1 94.38 86 ALA B C 1
ATOM 1656 O O . ALA B 1 86 ? 3.525 -2.512 3.389 1 94.38 86 ALA B O 1
ATOM 1657 N N . SER B 1 87 ? 2.873 -3.146 5.41 1 96.06 87 SER B N 1
ATOM 1658 C CA . SER B 1 87 ? 2.115 -4.254 4.836 1 96.06 87 SER B CA 1
ATOM 1659 C C . SER B 1 87 ? 0.982 -3.748 3.949 1 96.06 87 SER B C 1
ATOM 1661 O O . SER B 1 87 ? 0.34 -2.746 4.266 1 96.06 87 SER B O 1
ATOM 1663 N N . PRO B 1 88 ? 0.636 -4.441 2.857 1 97.75 88 PRO B N 1
ATOM 1664 C CA . PRO B 1 88 ? -0.513 -4.07 2.027 1 97.75 88 PRO B CA 1
ATOM 1665 C C . PRO B 1 88 ? -1.817 -4.008 2.82 1 97.75 88 PRO B C 1
ATOM 1667 O O . PRO B 1 88 ? -2.695 -3.197 2.51 1 97.75 88 PRO B O 1
ATOM 1670 N N . ARG B 1 89 ? -1.904 -4.832 3.812 1 97.62 89 ARG B N 1
ATOM 1671 C CA . ARG B 1 89 ? -3.105 -4.832 4.641 1 97.62 89 ARG B CA 1
ATOM 1672 C C . ARG B 1 89 ? -3.254 -3.508 5.387 1 97.62 89 ARG B C 1
ATOM 1674 O O . ARG B 1 89 ? -4.359 -2.971 5.496 1 97.62 89 ARG B O 1
ATOM 1681 N N . ASN B 1 90 ? -2.172 -3.02 5.898 1 98.31 90 ASN B N 1
ATOM 1682 C CA . ASN B 1 90 ? -2.221 -1.73 6.582 1 98.31 90 ASN B CA 1
ATOM 1683 C C . ASN B 1 90 ? -2.609 -0.606 5.625 1 98.31 90 ASN B C 1
ATOM 1685 O O . ASN B 1 90 ? -3.42 0.255 5.969 1 98.31 90 ASN B O 1
ATOM 1689 N N . VAL B 1 91 ? -1.991 -0.644 4.457 1 98.62 91 VAL B N 1
ATOM 1690 C CA . VAL B 1 91 ? -2.338 0.352 3.447 1 98.62 91 VAL B CA 1
ATOM 1691 C C . VAL B 1 91 ? -3.83 0.273 3.133 1 98.62 91 VAL B C 1
ATOM 1693 O O . VAL B 1 91 ? -4.523 1.294 3.121 1 98.62 91 VAL B O 1
ATOM 1696 N N . TYR B 1 92 ? -4.348 -0.913 2.93 1 98.75 92 TYR B N 1
ATOM 1697 C CA . TYR B 1 92 ? -5.754 -1.155 2.639 1 98.75 92 TYR B CA 1
ATOM 1698 C C . TYR B 1 92 ? -6.648 -0.57 3.729 1 98.75 92 TYR B C 1
ATOM 1700 O O . TYR B 1 92 ? -7.598 0.161 3.436 1 98.75 92 TYR B O 1
ATOM 1708 N N . GLU B 1 93 ? -6.336 -0.827 4.98 1 98.62 93 GLU B N 1
ATOM 1709 C CA . GLU B 1 93 ? -7.148 -0.367 6.102 1 98.62 93 GLU B CA 1
ATOM 1710 C C . GLU B 1 93 ? -7.145 1.156 6.199 1 98.62 93 GLU B C 1
ATOM 1712 O O . GLU B 1 93 ? -8.18 1.77 6.465 1 98.62 93 GLU B O 1
ATOM 1717 N N . ALA B 1 94 ? -6.008 1.752 5.961 1 98.81 94 ALA B N 1
ATOM 1718 C CA . ALA B 1 94 ? -5.891 3.205 6.043 1 98.81 94 ALA B CA 1
ATOM 1719 C C . ALA B 1 94 ? -6.719 3.885 4.957 1 98.81 94 ALA B C 1
ATOM 1721 O O . ALA B 1 94 ? -7.457 4.832 5.234 1 98.81 94 ALA B O 1
ATOM 1722 N N . MET B 1 95 ? -6.559 3.377 3.723 1 98.69 95 MET B N 1
ATOM 1723 C CA . MET B 1 95 ? -7.285 3.949 2.592 1 98.69 95 MET B CA 1
ATOM 1724 C C . MET B 1 95 ? -8.789 3.754 2.756 1 98.69 95 MET B C 1
ATOM 1726 O O . MET B 1 95 ? -9.57 4.676 2.516 1 98.69 95 MET B O 1
ATOM 1730 N N . LYS B 1 96 ? -9.141 2.613 3.201 1 98.5 96 LYS B N 1
ATOM 1731 C CA . LYS B 1 96 ? -10.547 2.297 3.445 1 98.5 96 LYS B CA 1
ATOM 1732 C C . LYS B 1 96 ? -11.133 3.213 4.512 1 98.5 96 LYS B C 1
ATOM 1734 O O . LYS B 1 96 ? -12.297 3.613 4.418 1 98.5 96 LYS B O 1
ATOM 1739 N N . ALA B 1 97 ? -10.344 3.541 5.512 1 98.56 97 ALA B N 1
ATOM 1740 C CA . ALA B 1 97 ? -10.781 4.398 6.609 1 98.56 97 ALA B CA 1
ATOM 1741 C C . ALA B 1 97 ? -10.945 5.844 6.148 1 98.56 97 ALA B C 1
ATOM 1743 O O . ALA B 1 97 ? -11.594 6.645 6.82 1 98.56 97 ALA B O 1
ATOM 1744 N N . GLY B 1 98 ? -10.25 6.176 5.031 1 98.56 98 GLY B N 1
ATOM 1745 C CA . GLY B 1 98 ? -10.477 7.504 4.48 1 98.56 98 GLY B CA 1
ATOM 1746 C C . GLY B 1 98 ? -9.203 8.305 4.32 1 98.56 98 GLY B C 1
ATOM 1747 O O . GLY B 1 98 ? -9.25 9.508 4.051 1 98.56 98 GLY B O 1
ATOM 1748 N N . ALA B 1 99 ? -8.031 7.707 4.512 1 98.81 99 ALA B N 1
ATOM 1749 C CA . ALA B 1 99 ? -6.781 8.391 4.199 1 98.81 99 ALA B CA 1
ATOM 1750 C C . ALA B 1 99 ? -6.703 8.75 2.719 1 98.81 99 ALA B C 1
ATOM 1752 O O . ALA B 1 99 ? -7.195 8 1.869 1 98.81 99 ALA B O 1
ATOM 1753 N N . ASP B 1 100 ? -6.035 9.852 2.451 1 98.69 100 ASP B N 1
ATOM 1754 C CA . ASP B 1 100 ? -5.887 10.281 1.063 1 98.69 100 ASP B CA 1
ATOM 1755 C C . ASP B 1 100 ? -4.637 9.672 0.431 1 98.69 100 ASP B C 1
ATOM 1757 O O . ASP B 1 100 ? -4.602 9.43 -0.777 1 98.69 100 ASP B O 1
ATOM 1761 N N . GLU B 1 101 ? -3.578 9.555 1.229 1 98.69 101 GLU B N 1
ATOM 1762 C CA . GLU B 1 101 ? -2.314 8.969 0.789 1 98.69 101 GLU B CA 1
ATOM 1763 C C . GLU B 1 101 ? -1.596 8.273 1.94 1 98.69 101 GLU B C 1
ATOM 1765 O O . GLU B 1 101 ? -2.018 8.375 3.094 1 98.69 101 GLU B O 1
ATOM 1770 N N . TYR B 1 102 ? -0.599 7.602 1.659 1 98.62 102 TYR B N 1
ATOM 1771 C CA . TYR B 1 102 ? 0.175 6.766 2.568 1 98.62 102 TYR B CA 1
ATOM 1772 C C . TYR B 1 102 ? 1.658 6.812 2.227 1 98.62 102 TYR B C 1
ATOM 1774 O O . TYR B 1 102 ? 2.033 6.727 1.054 1 98.62 102 TYR B O 1
ATOM 1782 N N . ALA B 1 103 ? 2.471 7.02 3.219 1 98.19 103 ALA B N 1
ATOM 1783 C CA . ALA B 1 103 ? 3.918 7.07 3.035 1 98.19 103 ALA B CA 1
ATOM 1784 C C . ALA B 1 103 ? 4.633 6.234 4.09 1 98.19 103 ALA B C 1
ATOM 1786 O O . ALA B 1 103 ? 4.27 6.27 5.27 1 98.19 103 ALA B O 1
ATOM 1787 N N . ILE B 1 104 ? 5.652 5.508 3.65 1 97.25 104 ILE B N 1
ATOM 1788 C CA . ILE B 1 104 ? 6.398 4.637 4.551 1 97.25 104 ILE B CA 1
ATOM 1789 C C . ILE B 1 104 ? 7.656 5.348 5.035 1 97.25 104 ILE B C 1
ATOM 1791 O O . ILE B 1 104 ? 8.406 5.91 4.23 1 97.25 104 ILE B O 1
ATOM 1795 N N . LYS B 1 105 ? 7.863 5.414 6.332 1 97.56 105 LYS B N 1
ATOM 1796 C CA . LYS B 1 105 ? 9.07 5.965 6.938 1 97.56 105 LYS B CA 1
ATOM 1797 C C . LYS B 1 105 ? 10.297 5.133 6.566 1 97.56 105 LYS B C 1
ATOM 1799 O O . LYS B 1 105 ? 10.219 3.908 6.457 1 97.56 105 LYS B O 1
ATOM 1804 N N . PRO B 1 106 ? 11.43 5.773 6.438 1 96.88 106 PRO B N 1
ATOM 1805 C CA . PRO B 1 106 ? 11.688 7.215 6.469 1 96.88 106 PRO B CA 1
ATOM 1806 C C . PRO B 1 106 ? 11.188 7.93 5.219 1 96.88 106 PRO B C 1
ATOM 1808 O O . PRO B 1 106 ? 11.133 7.332 4.141 1 96.88 106 PRO B O 1
ATOM 1811 N N . VAL B 1 107 ? 10.812 9.211 5.363 1 96.56 107 VAL B N 1
ATOM 1812 C CA . VAL B 1 107 ? 10.344 9.977 4.211 1 96.56 107 VAL B CA 1
ATOM 1813 C C . VAL B 1 107 ? 11.289 11.141 3.934 1 96.56 107 VAL B C 1
ATOM 1815 O O . VAL B 1 107 ? 11.906 11.68 4.855 1 96.56 107 VAL B O 1
ATOM 1818 N N . THR B 1 108 ? 11.359 11.539 2.668 1 94.81 108 THR B N 1
ATOM 1819 C CA . THR B 1 108 ? 12.117 12.711 2.23 1 94.81 108 THR B CA 1
ATOM 1820 C C . THR B 1 108 ? 11.18 13.883 1.952 1 94.81 108 THR B C 1
ATOM 1822 O O . THR B 1 108 ? 9.961 13.703 1.865 1 94.81 108 THR B O 1
ATOM 1825 N N . ALA B 1 109 ? 11.844 15 1.792 1 94.06 109 ALA B N 1
ATOM 1826 C CA . ALA B 1 109 ? 11.07 16.188 1.428 1 94.06 109 ALA B CA 1
ATOM 1827 C C . ALA B 1 109 ? 10.367 15.984 0.088 1 94.06 109 ALA B C 1
ATOM 1829 O O . ALA B 1 109 ? 9.195 16.344 -0.063 1 94.06 109 ALA B O 1
ATOM 1830 N N . ASP B 1 110 ? 11.094 15.375 -0.817 1 95.38 110 ASP B N 1
ATOM 1831 C CA . ASP B 1 110 ? 10.539 15.156 -2.15 1 95.38 110 ASP B CA 1
ATOM 1832 C C . ASP B 1 110 ? 9.344 14.203 -2.1 1 95.38 110 ASP B C 1
ATOM 1834 O O . ASP B 1 110 ? 8.359 14.406 -2.811 1 95.38 110 ASP B O 1
ATOM 1838 N N . ALA B 1 111 ? 9.438 13.156 -1.313 1 95.38 111 ALA B N 1
ATOM 1839 C CA . ALA B 1 111 ? 8.344 12.195 -1.188 1 95.38 111 ALA B CA 1
ATOM 1840 C C . ALA B 1 111 ? 7.098 12.867 -0.61 1 95.38 111 ALA B C 1
ATOM 1842 O O . ALA B 1 111 ? 5.988 12.664 -1.112 1 95.38 111 ALA B O 1
ATOM 1843 N N . VAL B 1 112 ? 7.305 13.711 0.424 1 96.81 112 VAL B N 1
ATOM 1844 C CA . VAL B 1 112 ? 6.188 14.414 1.054 1 96.81 112 VAL B CA 1
ATOM 1845 C C . VAL B 1 112 ? 5.57 15.398 0.064 1 96.81 112 VAL B C 1
ATOM 1847 O O . VAL B 1 112 ? 4.348 15.453 -0.087 1 96.81 112 VAL B O 1
ATOM 1850 N N . ALA B 1 113 ? 6.422 16.094 -0.659 1 96.5 113 ALA B N 1
ATOM 1851 C CA . ALA B 1 113 ? 5.938 17.047 -1.648 1 96.5 113 ALA B CA 1
ATOM 1852 C C . ALA B 1 113 ? 5.113 16.359 -2.73 1 96.5 113 ALA B C 1
ATOM 1854 O O . ALA B 1 113 ? 4.062 16.859 -3.139 1 96.5 113 ALA B O 1
ATOM 1855 N N . SER B 1 114 ? 5.605 15.266 -3.162 1 96.44 114 SER B N 1
ATOM 1856 C CA . SER B 1 114 ? 4.895 14.492 -4.176 1 96.44 114 SER B CA 1
ATOM 1857 C C . SER B 1 114 ? 3.518 14.062 -3.68 1 96.44 114 SER B C 1
ATOM 1859 O O . SER B 1 114 ? 2.533 14.141 -4.414 1 96.44 114 SER B O 1
ATOM 1861 N N . LYS B 1 115 ? 3.48 13.602 -2.422 1 97.25 115 LYS B N 1
ATOM 1862 C CA . LYS B 1 115 ? 2.201 13.195 -1.847 1 97.25 115 LYS B CA 1
ATOM 1863 C C . LYS B 1 115 ? 1.248 14.383 -1.736 1 97.25 115 LYS B C 1
ATOM 1865 O O . LYS B 1 115 ? 0.051 14.25 -1.997 1 97.25 115 LYS B O 1
ATOM 1870 N N . MET B 1 116 ? 1.799 15.57 -1.357 1 97 116 MET B N 1
ATOM 1871 C CA . MET B 1 116 ? 0.979 16.781 -1.282 1 97 116 MET B CA 1
ATOM 1872 C C . MET B 1 116 ? 0.332 17.078 -2.629 1 97 116 MET B C 1
ATOM 1874 O O . MET B 1 116 ? -0.864 17.375 -2.697 1 97 116 MET B O 1
ATOM 1878 N N . SER B 1 117 ? 1.11 16.953 -3.65 1 95.69 117 SER B N 1
ATOM 1879 C CA . SER B 1 117 ? 0.619 17.203 -5 1 95.69 117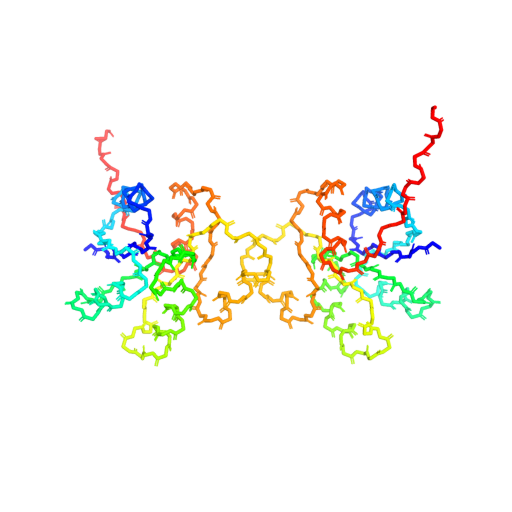 SER B CA 1
ATOM 1880 C C . SER B 1 117 ? -0.476 16.203 -5.383 1 95.69 117 SER B C 1
ATOM 1882 O O . SER B 1 117 ? -1.514 16.594 -5.922 1 95.69 117 SER B O 1
ATOM 1884 N N . LEU B 1 118 ? -0.303 15 -5.062 1 96.12 118 LEU B N 1
ATOM 1885 C CA . LEU B 1 118 ? -1.263 13.953 -5.398 1 96.12 118 LEU B CA 1
ATOM 1886 C C . LEU B 1 118 ? -2.586 14.18 -4.672 1 96.12 118 LEU B C 1
ATOM 1888 O O . LEU B 1 118 ? -3.652 13.883 -5.211 1 96.12 118 LEU B O 1
ATOM 1892 N N . MET B 1 119 ? -2.447 14.664 -3.457 1 97.25 119 MET B N 1
ATOM 1893 C CA . MET B 1 119 ? -3.637 14.883 -2.639 1 97.25 119 MET B CA 1
ATOM 1894 C C . MET B 1 119 ? -4.316 16.203 -3.008 1 97.25 119 MET B C 1
ATOM 1896 O O . MET B 1 119 ? -5.375 16.531 -2.471 1 97.25 119 MET B O 1
ATOM 1900 N N . GLY B 1 120 ? -3.658 16.922 -3.84 1 95.94 120 GLY B N 1
ATOM 1901 C CA . GLY B 1 120 ? -4.219 18.203 -4.238 1 95.94 120 GLY B CA 1
ATOM 1902 C C . GLY B 1 120 ? -3.986 19.312 -3.217 1 95.94 120 GLY B C 1
ATOM 1903 O O . GLY B 1 120 ? -4.789 20.234 -3.104 1 95.94 120 GLY B O 1
ATOM 1904 N N . VAL B 1 121 ? -3.023 19.141 -2.42 1 95.38 121 VAL B N 1
ATOM 1905 C CA . VAL B 1 121 ? -2.635 20.203 -1.488 1 95.38 121 VAL B CA 1
ATOM 1906 C C . VAL B 1 121 ? -1.626 21.125 -2.154 1 95.38 121 VAL B C 1
ATOM 1908 O O . VAL B 1 121 ? -0.503 20.719 -2.463 1 95.38 121 VAL B O 1
ATOM 1911 N N . PRO B 1 122 ? -2.027 22.281 -2.434 1 89.31 122 PRO B N 1
ATOM 1912 C CA . PRO B 1 122 ? -1.126 23.219 -3.117 1 89.31 122 PRO B CA 1
ATOM 1913 C C . PRO B 1 122 ? 0.115 23.547 -2.293 1 89.31 122 PRO B C 1
ATOM 1915 O O . PRO B 1 122 ? 0.02 23.75 -1.077 1 89.31 122 PRO B O 1
ATOM 1918 N N . LEU B 1 123 ? 1.254 23.422 -2.969 1 87.88 123 LEU B N 1
ATOM 1919 C CA . LEU B 1 123 ? 2.492 23.844 -2.326 1 87.88 123 LEU B CA 1
ATOM 1920 C C . LEU B 1 123 ? 2.768 25.312 -2.605 1 87.88 123 LEU B C 1
ATOM 1922 O O . LEU B 1 123 ? 2.605 25.781 -3.736 1 87.88 123 LEU B O 1
ATOM 1926 N N . PRO B 1 124 ? 2.988 26.031 -1.511 1 81 124 PRO B N 1
ATOM 1927 C CA . PRO B 1 124 ? 3.309 27.438 -1.763 1 81 124 PRO B CA 1
ATOM 1928 C C . PRO B 1 124 ? 4.527 27.609 -2.67 1 81 124 PRO B C 1
ATOM 1930 O O . PRO B 1 124 ? 5.422 26.766 -2.674 1 81 124 PRO B O 1
ATOM 1933 N N . ALA B 1 125 ? 4.328 28.453 -3.721 1 66.69 125 ALA B N 1
ATOM 1934 C CA . ALA B 1 125 ? 5.434 28.766 -4.621 1 66.69 125 ALA B CA 1
ATOM 1935 C C . ALA B 1 125 ? 6.699 29.109 -3.842 1 66.69 125 ALA B C 1
ATOM 1937 O O . ALA B 1 125 ? 6.648 29.875 -2.883 1 66.69 125 ALA B O 1
ATOM 1938 N N . VAL B 1 126 ? 7.445 28.109 -3.484 1 57.28 126 VAL B N 1
ATOM 1939 C CA . VAL B 1 126 ? 8.711 28.5 -2.863 1 57.28 126 VAL B CA 1
ATOM 1940 C C . VAL B 1 126 ? 9.336 29.656 -3.641 1 57.28 126 VAL B C 1
ATOM 1942 O O . VAL B 1 126 ? 9.477 29.594 -4.863 1 57.28 126 VAL B O 1
ATOM 1945 N N . SER B 1 127 ? 9.039 30.828 -3.199 1 45.94 127 SER B N 1
ATOM 1946 C CA . SER B 1 127 ? 9.742 31.984 -3.758 1 45.94 127 SER B CA 1
ATOM 1947 C C . SER B 1 127 ? 11.219 31.672 -3.996 1 45.94 127 SER B C 1
ATOM 1949 O O . SER B 1 127 ? 11.93 31.25 -3.076 1 45.94 127 SER B O 1
ATOM 1951 N N . GLY B 1 128 ? 11.625 31.062 -5.043 1 42.19 128 GLY B N 1
ATOM 1952 C CA . GLY B 1 128 ? 13.039 31.188 -5.355 1 42.19 128 GLY B CA 1
ATOM 1953 C C . GLY B 1 128 ? 13.633 32.5 -4.875 1 42.19 128 GLY B C 1
ATOM 1954 O O . GLY B 1 128 ? 13.07 33.562 -5.121 1 42.19 128 GLY B O 1
ATOM 1955 N N . ALA B 1 129 ? 14.32 32.719 -3.756 1 37.78 129 ALA B N 1
ATOM 1956 C CA . ALA B 1 129 ? 15.258 33.844 -3.594 1 37.78 129 ALA B CA 1
ATOM 1957 C C . ALA B 1 129 ? 15.938 34.188 -4.918 1 37.78 129 ALA B C 1
ATOM 1959 O O . ALA B 1 129 ? 16.312 33.281 -5.684 1 37.78 129 ALA B O 1
ATOM 1960 N N . ASP B 1 130 ? 15.789 35.438 -5.406 1 36.22 130 ASP B N 1
ATOM 1961 C CA . ASP B 1 130 ? 16.625 36.219 -6.301 1 36.22 130 ASP B CA 1
ATOM 1962 C C . ASP B 1 130 ? 18.109 35.938 -6.051 1 36.22 130 ASP B C 1
ATOM 1964 O O . ASP B 1 130 ? 18.609 36.156 -4.953 1 36.22 130 ASP B O 1
ATOM 1968 N N . ALA B 1 131 ? 18.797 34.906 -6.375 1 28 131 ALA B N 1
ATOM 1969 C CA . ALA B 1 131 ? 20.109 35.25 -6.918 1 28 131 ALA B CA 1
ATOM 1970 C C . ALA B 1 131 ? 19.969 36.031 -8.234 1 28 131 ALA B C 1
ATOM 1972 O O . ALA B 1 131 ? 19.062 35.75 -9.023 1 28 131 ALA B O 1
#

Secondary structure (DSSP, 8-state):
--EEEEE-S-HHHHHHHHHHHHHTT-EEEEESSHHHHHHHHHHH---SEEEE-SS-SSS-HHHHHHHHHT-GGGTT-EEEEEES---HHHHHHHHHHT-SEEEESS--HHHHHHHHHHHT-PPP-------/--EEEEE-S-HHHHHHHHHHHHHTT-EEEEESSHHHHHHHHHHH---SEEEE-SS-SSS-HHHHHHHHHT-GGGTT-EEEEEES---HHHHHHHHHHT-SEEEESS--HHHHHHHHHHTT-PPP-------

Organism: NCBI:txid1608957